Protein AF-A0AAW1C331-F1 (afdb_monomer_lite)

Foldseek 3Di:
DVVVVVVVVVVVVVPDPPKPDDPLLVCLLVVPLVSNLVCLVVVNDQPDAIPVRDTSLNSNVVVVDPSSNVSSVVSVVVVVVVPPPDPPDPVVVVVVVVVVVVVVVVVVVVVVVVVVVVVVVVVVVVVVVVVVVVVVVVVVVVVVVVVVVVVVVVVVVVVVVVVVVVVVVVVVVVVVVVVVVVVVVVVVVVVVVVVVVVVVVVVVVVVVVVVVVVVVVVVVVVVVVVVVVVVVVVVVVVVVVVVVVVVVVVVVVVVVVVVVVVVVVVVVVVVVVVVVVVVVVVVPPPDDDDDDDDDDDDDDDDDDDDDDDDDDDDDDDDPDVVVPPPVVVVVVVVVVVVVPPD

InterPro domains:
  IPR002110 Ankyrin repeat [PF12796] (21-72)
  IPR002110 Ankyrin repeat [PS50088] (19-51)
  IPR036770 Ankyrin repeat-containing domain superfamily [G3DSA:1.25.40.20] (9-88)
  IPR036770 Ankyrin repeat-containing domain superfamily [SSF48403] (17-92)
  IPR042420 Ankycorbin/UACA [PTHR24129] (18-118)

pLDDT: mean 71.33, std 20.55, range [24.48, 97.88]

Organism: Crotalus adamanteus (NCBI:txid8729)

Secondary structure (DSSP, 8-state):
--SHHHHHHHHHHHT-------HHHHHHHTT-HHHHHHHHHTT--TT-B-TTS-BHHHHHHHTT-HHHHHHHHHHHHHHHHSSSSSSSSSHHHHHHHHHHHHHHHHHHHHHHHHHHHHHHHHHHHHHHHHHHHHHHHHHHHHHHHHHHHHHHHHHHHHHHHHHHHHHHHHHHHHHHHHHHHHHHHHHHHHHHHHHHHHHHHHHHHHHHHHHHHHHHHHHHHHHHHHHHHHHHHHHHHHHHHHHHHHHHHHHHHHHHHHHHHHHHHHHHHHHHHHHHHHHHHHHHTTS--------------------------------STTSSSTTHHHHHHHHHTTSS--

Sequence (342 aa):
MMEEEEEEEEGWRRRKKKAVRTALMVACENGSVETVEALIHGGARVGLIDATGRDAAHYGAAMGNALIQHYLQEAAQRHSWASEEESGNLSSQEDRDAHEEIAKLRQERAHFLQKIRGLEQLQDKQKQEERKRKRKKEKKEKERKERKQGGREERRKGRKKKRKEGRKEKGREGRNKREEGRKKRKEEKERKEGRKKEKEKERKERKRKRKERKGGKEERKKKEKGRKEKGKEGIKGRKEGRKERKKKKERKEGRKKEKEKRKEKKRKKEWKERKERKRKERKEGGREERRKGRKKGRKEKEGRKGEKGGRKRKEGRKEERKKERKKERKKERKKERKTQWL

Structure (mmCIF, N/CA/C/O backbone):
data_AF-A0AAW1C331-F1
#
_entry.id   AF-A0AAW1C331-F1
#
loop_
_atom_site.group_PDB
_atom_site.id
_atom_site.type_symbol
_atom_site.label_atom_id
_atom_site.label_alt_id
_atom_site.label_comp_id
_atom_site.label_asym_id
_atom_site.label_entity_id
_atom_site.label_seq_id
_atom_site.pdbx_PDB_ins_code
_atom_site.Cartn_x
_atom_site.Cartn_y
_atom_site.Cartn_z
_atom_site.occupancy
_atom_site.B_iso_or_equiv
_atom_site.auth_seq_id
_atom_site.auth_comp_id
_atom_site.auth_asym_id
_atom_site.auth_atom_id
_atom_site.pdbx_PDB_model_num
ATOM 1 N N . MET A 1 1 ? 8.683 -14.098 -100.853 1.00 54.19 1 MET A N 1
ATOM 2 C CA . MET A 1 1 ? 8.352 -12.857 -100.118 1.00 54.19 1 MET A CA 1
ATOM 3 C C . MET A 1 1 ? 9.235 -12.613 -98.885 1.00 54.19 1 MET A C 1
ATOM 5 O O . MET A 1 1 ? 9.023 -11.615 -98.229 1.00 54.19 1 MET A O 1
ATOM 9 N N . MET A 1 2 ? 10.222 -13.473 -98.572 1.00 48.94 2 MET A N 1
ATOM 10 C CA . MET A 1 2 ? 11.322 -13.151 -97.635 1.00 48.94 2 MET A CA 1
ATOM 11 C C . MET A 1 2 ? 12.691 -13.070 -98.338 1.00 48.94 2 MET A C 1
ATOM 13 O O . MET A 1 2 ? 13.698 -12.874 -97.682 1.00 48.94 2 MET A O 1
ATOM 17 N N . GLU A 1 3 ? 12.731 -13.213 -99.666 1.00 55.62 3 GLU A N 1
ATOM 18 C CA . GLU A 1 3 ? 13.953 -13.027 -100.467 1.00 55.62 3 GLU A CA 1
ATOM 19 C C . GLU A 1 3 ? 13.983 -11.648 -101.151 1.00 55.62 3 GLU A C 1
ATOM 21 O O . GLU A 1 3 ? 15.042 -11.168 -101.522 1.00 55.62 3 GLU A O 1
ATOM 26 N N . GLU A 1 4 ? 12.839 -10.959 -101.255 1.00 56.94 4 GLU A N 1
ATOM 27 C CA . GLU A 1 4 ? 12.761 -9.614 -101.851 1.00 56.94 4 GLU A CA 1
ATOM 28 C C . GLU A 1 4 ? 13.062 -8.494 -100.836 1.00 56.94 4 GLU A C 1
ATOM 30 O O . GLU A 1 4 ? 13.405 -7.388 -101.237 1.00 56.94 4 GLU A O 1
ATOM 35 N N . GLU A 1 5 ? 13.002 -8.770 -99.525 1.00 56.94 5 GLU A N 1
ATOM 36 C CA . GLU A 1 5 ? 13.375 -7.796 -98.482 1.00 56.94 5 GLU A CA 1
ATOM 37 C C . GLU A 1 5 ? 14.887 -7.796 -98.177 1.00 56.94 5 GLU A C 1
ATOM 39 O O . GLU A 1 5 ? 15.406 -6.807 -97.661 1.00 56.94 5 GLU A O 1
ATOM 44 N N . GLU A 1 6 ? 15.629 -8.852 -98.541 1.00 55.53 6 GLU A N 1
ATOM 45 C CA . GLU A 1 6 ? 17.091 -8.887 -98.366 1.00 55.53 6 GLU A CA 1
ATOM 46 C C . GLU A 1 6 ? 17.840 -8.132 -99.483 1.00 55.53 6 GLU A C 1
ATOM 48 O O . GLU A 1 6 ? 18.908 -7.565 -99.235 1.00 55.53 6 GLU A O 1
ATOM 53 N N . GLU A 1 7 ? 17.269 -8.019 -100.689 1.00 56.34 7 GLU A N 1
ATOM 54 C CA . GLU A 1 7 ? 17.916 -7.300 -101.799 1.00 56.34 7 GLU A CA 1
ATOM 55 C C . GLU A 1 7 ? 17.865 -5.762 -101.656 1.00 56.34 7 GLU A C 1
ATOM 57 O O . GLU A 1 7 ? 18.759 -5.063 -102.151 1.00 56.34 7 GLU A O 1
ATOM 62 N N . GLU A 1 8 ? 16.893 -5.205 -100.922 1.00 57.12 8 GLU A N 1
ATOM 63 C CA . GLU A 1 8 ? 16.827 -3.753 -100.680 1.00 57.12 8 GLU A CA 1
ATOM 64 C C . GLU A 1 8 ? 17.848 -3.266 -99.627 1.00 57.12 8 GLU A C 1
ATOM 66 O O . GLU A 1 8 ? 18.371 -2.148 -99.732 1.00 57.12 8 GLU A O 1
ATOM 71 N N . GLU A 1 9 ? 18.236 -4.112 -98.666 1.00 55.34 9 GLU A N 1
ATOM 72 C CA . GLU A 1 9 ? 19.272 -3.795 -97.665 1.00 55.34 9 GLU A CA 1
ATOM 73 C C . GLU A 1 9 ? 20.698 -3.810 -98.256 1.00 55.34 9 GLU A C 1
ATOM 75 O O . GLU A 1 9 ? 21.565 -3.007 -97.872 1.00 55.34 9 GLU A O 1
ATOM 80 N N . GLU A 1 10 ? 20.965 -4.668 -99.244 1.00 55.44 10 GLU A N 1
ATOM 81 C CA . GLU A 1 10 ? 22.272 -4.729 -99.911 1.00 55.44 10 GLU A CA 1
ATOM 82 C C . GLU A 1 10 ? 22.507 -3.562 -100.888 1.00 55.44 10 GLU A C 1
ATOM 84 O O . GLU A 1 10 ? 23.648 -3.104 -101.073 1.00 55.44 10 GLU A O 1
ATOM 89 N N . GLY A 1 11 ? 21.429 -2.993 -101.439 1.00 54.19 11 GLY A N 1
ATOM 90 C CA . GLY A 1 11 ? 21.458 -1.778 -102.257 1.00 54.19 11 GLY A CA 1
ATOM 91 C C . GLY A 1 11 ? 21.938 -0.535 -101.492 1.00 54.19 11 GLY A C 1
ATOM 92 O O . GLY A 1 11 ? 22.659 0.304 -102.048 1.00 54.19 11 GLY A O 1
ATOM 93 N N . TRP A 1 12 ? 21.639 -0.441 -100.191 1.00 48.38 12 TRP A N 1
ATOM 94 C CA . TRP A 1 12 ? 22.115 0.645 -99.323 1.00 48.38 12 TRP A CA 1
ATOM 95 C C . TRP A 1 12 ? 23.605 0.502 -98.963 1.00 48.38 12 TRP A C 1
ATOM 97 O O . TRP A 1 12 ? 24.343 1.495 -98.948 1.00 48.38 12 TRP A O 1
ATOM 107 N N . ARG A 1 13 ? 24.104 -0.731 -98.768 1.00 51.75 13 ARG A N 1
ATOM 108 C CA . ARG A 1 13 ? 25.526 -0.995 -98.451 1.00 51.75 13 ARG A CA 1
ATOM 109 C C . ARG A 1 13 ? 26.486 -0.702 -99.606 1.00 51.75 13 ARG A C 1
ATOM 111 O O . ARG A 1 13 ? 27.622 -0.285 -99.361 1.00 51.75 13 ARG A O 1
ATOM 118 N N . ARG A 1 14 ? 26.059 -0.853 -100.864 1.00 54.03 14 ARG A N 1
ATOM 119 C CA . ARG A 1 14 ? 26.886 -0.514 -102.045 1.00 54.03 14 ARG A CA 1
ATOM 120 C C . ARG A 1 14 ? 26.996 0.989 -102.303 1.00 54.03 14 ARG A C 1
ATOM 122 O O . ARG A 1 14 ? 27.938 1.428 -102.959 1.00 54.03 14 ARG A O 1
ATOM 129 N N . ARG A 1 15 ? 26.082 1.796 -101.756 1.00 52.97 15 ARG A N 1
ATOM 130 C CA . ARG A 1 15 ? 25.939 3.222 -102.081 1.00 52.97 15 ARG A CA 1
ATOM 131 C C . ARG A 1 15 ? 26.482 4.169 -101.009 1.00 52.97 15 ARG A C 1
ATOM 133 O O . AR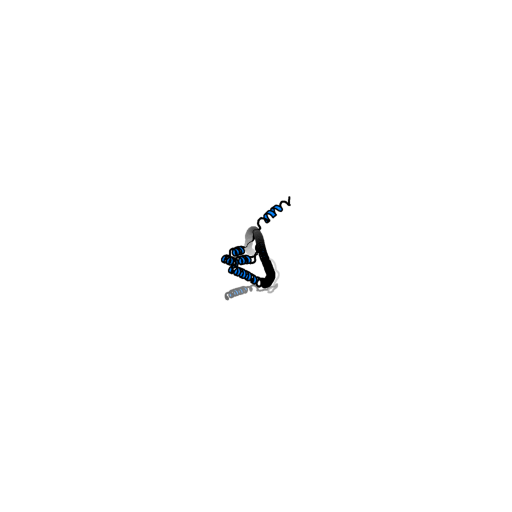G A 1 15 ? 25.971 5.274 -100.889 1.00 52.97 15 ARG A O 1
ATOM 140 N N . LYS A 1 16 ? 27.508 3.787 -100.228 1.00 53.50 16 LYS A N 1
ATOM 141 C CA . LYS A 1 16 ? 28.311 4.737 -99.412 1.00 53.50 16 LYS A CA 1
ATOM 142 C C . LYS A 1 16 ? 29.560 4.126 -98.747 1.00 53.50 16 LYS A C 1
ATOM 144 O O . LYS A 1 16 ? 29.825 4.395 -97.581 1.00 53.50 16 LYS A O 1
ATOM 149 N N . LYS A 1 17 ? 30.429 3.412 -99.475 1.00 56.03 17 LYS A N 1
ATOM 150 C CA . LYS A 1 17 ? 31.846 3.315 -99.047 1.00 56.03 17 LYS A CA 1
ATOM 151 C C . LYS A 1 17 ? 32.555 4.640 -99.356 1.00 56.03 17 LYS A C 1
ATOM 153 O O . LYS A 1 17 ? 33.388 4.728 -100.249 1.00 56.03 17 LYS A O 1
ATOM 158 N N . LYS A 1 18 ? 32.164 5.709 -98.653 1.00 55.97 18 LYS A N 1
ATOM 159 C CA . LYS A 1 18 ? 32.966 6.936 -98.586 1.00 55.97 18 LYS A CA 1
ATOM 160 C C . LYS A 1 18 ? 34.284 6.552 -97.913 1.00 55.97 18 LYS A C 1
ATOM 162 O O . LYS A 1 18 ? 34.251 5.941 -96.849 1.00 55.97 18 LYS A O 1
ATOM 167 N N . ALA A 1 19 ? 35.413 6.847 -98.553 1.00 59.09 19 ALA A N 1
ATOM 168 C CA . ALA A 1 19 ? 36.732 6.546 -98.009 1.00 59.09 19 ALA A CA 1
ATOM 169 C C . ALA A 1 19 ? 36.859 7.127 -96.590 1.00 59.09 19 ALA A C 1
ATOM 171 O O . ALA A 1 19 ? 36.646 8.323 -96.389 1.00 59.09 19 ALA A O 1
ATOM 172 N N . VAL A 1 20 ? 37.167 6.280 -95.604 1.00 73.44 20 VAL A N 1
ATOM 173 C CA . VAL A 1 20 ? 37.396 6.700 -94.214 1.00 73.44 20 VAL A CA 1
ATOM 174 C C . VAL A 1 20 ? 38.800 7.296 -94.139 1.00 73.44 20 VAL A C 1
ATOM 176 O O . VAL A 1 20 ? 39.749 6.625 -93.750 1.00 73.44 20 VAL A O 1
ATOM 179 N N . ARG A 1 21 ? 38.949 8.542 -94.595 1.00 77.88 21 ARG A N 1
ATOM 180 C CA . ARG A 1 21 ? 40.153 9.339 -94.340 1.00 77.88 21 ARG A CA 1
ATOM 181 C C . ARG A 1 21 ? 40.031 9.968 -92.956 1.00 77.88 21 ARG A C 1
ATOM 183 O O . ARG A 1 21 ? 38.997 10.552 -92.630 1.00 77.88 21 ARG A O 1
ATOM 190 N N . THR A 1 22 ? 41.064 9.834 -92.129 1.00 86.50 22 THR A N 1
ATOM 191 C CA . THR A 1 22 ? 41.119 10.501 -90.822 1.00 86.50 22 THR A CA 1
ATOM 192 C C . THR A 1 22 ? 41.410 11.989 -91.005 1.00 86.50 22 THR A C 1
ATOM 194 O O . THR A 1 22 ? 42.004 12.396 -92.004 1.00 86.50 22 THR A O 1
ATOM 197 N N . ALA A 1 23 ? 41.030 12.814 -90.024 1.00 87.75 23 ALA A N 1
ATOM 198 C CA . ALA A 1 23 ? 41.369 14.240 -90.035 1.00 87.75 23 ALA A CA 1
ATOM 199 C C . ALA A 1 23 ? 42.888 14.465 -90.167 1.00 87.75 23 ALA A C 1
ATOM 201 O O . ALA A 1 23 ? 43.316 15.382 -90.861 1.00 87.75 23 ALA A O 1
ATOM 202 N N . LEU A 1 24 ? 43.688 13.570 -89.571 1.00 89.94 24 LEU A N 1
ATOM 203 C CA . LEU A 1 24 ? 45.144 13.588 -89.674 1.00 89.94 24 LEU A CA 1
ATOM 204 C C . LEU A 1 24 ? 45.630 13.313 -91.107 1.00 89.94 24 LEU A C 1
ATOM 206 O O . LEU A 1 24 ? 46.477 14.047 -91.596 1.00 89.94 24 LEU A O 1
ATOM 210 N N . MET A 1 25 ? 45.064 12.327 -91.816 1.00 90.50 25 MET A N 1
ATOM 211 C CA . MET A 1 25 ? 45.431 12.053 -93.218 1.00 90.50 25 MET A CA 1
ATOM 212 C C . MET A 1 25 ? 45.142 13.243 -94.136 1.00 90.50 25 MET A C 1
ATOM 214 O O . MET A 1 25 ? 45.967 13.571 -94.982 1.00 90.50 25 MET A O 1
ATOM 218 N N . VAL A 1 26 ? 43.993 13.905 -93.951 1.00 89.31 26 VAL A N 1
ATOM 219 C CA . VAL A 1 26 ? 43.613 15.086 -94.747 1.00 89.31 26 VAL A CA 1
ATOM 220 C C . VAL A 1 26 ? 44.530 16.275 -94.440 1.00 89.31 26 VAL A C 1
ATOM 222 O O . VAL A 1 26 ? 44.936 16.990 -95.351 1.00 89.31 26 VAL A O 1
ATOM 225 N N . ALA A 1 27 ? 44.911 16.468 -93.175 1.00 91.31 27 ALA A N 1
ATOM 226 C CA . ALA A 1 27 ? 45.880 17.492 -92.784 1.00 91.31 27 ALA A CA 1
ATOM 227 C C . ALA A 1 27 ? 47.262 17.260 -93.427 1.00 91.31 27 ALA A C 1
ATOM 229 O O . ALA A 1 27 ? 47.888 18.207 -93.909 1.00 91.31 27 ALA A O 1
ATOM 230 N N . CYS A 1 28 ? 47.706 15.999 -93.494 1.00 91.31 28 CYS A N 1
ATOM 231 C CA . CYS A 1 28 ? 48.943 15.614 -94.171 1.00 91.31 28 CYS A CA 1
ATOM 232 C C . CYS A 1 28 ? 48.864 15.803 -95.694 1.00 91.31 28 CYS A C 1
ATOM 234 O O . CYS A 1 28 ? 49.821 16.302 -96.277 1.00 91.31 28 CYS A O 1
ATOM 236 N N . GLU A 1 29 ? 47.735 15.462 -96.328 1.00 88.75 29 GLU A N 1
ATOM 237 C CA . GLU A 1 29 ? 47.482 15.679 -97.765 1.00 88.75 29 GLU A CA 1
ATOM 238 C C . GLU A 1 29 ? 47.498 17.174 -98.129 1.00 88.75 29 GLU A C 1
ATOM 240 O O . GLU A 1 29 ? 48.036 17.555 -99.163 1.00 88.75 29 GLU A O 1
ATOM 245 N N . ASN A 1 30 ? 46.992 18.036 -97.243 1.00 88.50 30 ASN A N 1
ATOM 246 C CA . ASN A 1 30 ? 47.031 19.491 -97.419 1.00 88.50 30 ASN A CA 1
ATOM 247 C C . ASN A 1 30 ? 48.392 20.124 -97.066 1.00 88.50 30 ASN A C 1
ATOM 249 O O . ASN A 1 30 ? 48.550 21.336 -97.204 1.00 88.50 30 ASN A O 1
ATOM 253 N N . GLY A 1 31 ? 49.360 19.350 -96.561 1.00 88.19 31 GLY A N 1
ATOM 254 C CA . GLY A 1 31 ? 50.689 19.850 -96.190 1.00 88.19 31 GLY A CA 1
ATOM 255 C C . GLY A 1 31 ? 50.704 20.855 -95.028 1.00 88.19 31 GLY A C 1
ATOM 256 O O . GLY A 1 31 ? 51.672 21.598 -94.884 1.00 88.19 31 GLY A O 1
ATOM 257 N N . SER A 1 32 ? 49.651 20.894 -94.205 1.00 91.25 32 SER A N 1
ATOM 258 C CA . SER A 1 32 ? 49.457 21.901 -93.149 1.00 91.25 32 SER A CA 1
ATOM 259 C C . SER A 1 32 ? 50.085 21.461 -91.818 1.00 91.25 32 SER A C 1
ATOM 261 O O . SER A 1 32 ? 49.450 20.756 -91.027 1.00 91.25 32 SER A O 1
ATOM 263 N N . VAL A 1 33 ? 51.328 21.880 -91.560 1.00 90.19 33 VAL A N 1
ATOM 264 C CA . VAL A 1 33 ? 52.143 21.450 -90.403 1.00 90.19 33 VAL A CA 1
ATOM 265 C C . VAL A 1 33 ? 51.457 21.752 -89.068 1.00 90.19 33 VAL A C 1
ATOM 267 O O . VAL A 1 33 ? 51.363 20.874 -88.214 1.00 90.19 33 VAL A O 1
ATOM 270 N N . GLU A 1 34 ? 50.899 22.950 -88.916 1.00 91.75 34 GLU A N 1
ATOM 271 C CA . GLU A 1 34 ? 50.268 23.422 -87.678 1.00 91.75 34 GLU A CA 1
ATOM 272 C C . GLU A 1 34 ? 49.044 22.572 -87.319 1.00 91.75 34 GLU A C 1
ATOM 274 O O . GLU A 1 34 ? 48.799 22.250 -86.157 1.00 91.75 34 GLU A O 1
ATOM 279 N N . THR A 1 35 ? 48.276 22.159 -88.332 1.00 90.75 35 THR A N 1
ATOM 280 C CA . THR A 1 35 ? 47.109 21.291 -88.123 1.00 90.75 35 THR A CA 1
ATOM 281 C C . THR A 1 35 ? 47.514 19.865 -87.768 1.00 90.75 35 THR A C 1
ATOM 283 O O . THR A 1 35 ? 46.864 19.242 -86.931 1.00 90.75 35 THR A O 1
ATOM 286 N N . VAL A 1 36 ? 48.603 19.357 -88.352 1.00 91.62 36 VAL A N 1
ATOM 287 C CA . VAL A 1 36 ? 49.160 18.041 -88.012 1.00 91.62 36 VAL A CA 1
ATOM 288 C C . VAL A 1 36 ? 49.653 18.039 -86.566 1.00 91.62 36 VAL A C 1
ATOM 290 O O . VAL A 1 36 ? 49.308 17.137 -85.805 1.00 91.62 36 VAL A O 1
ATOM 293 N N . GLU A 1 37 ? 50.390 19.071 -86.162 1.00 91.19 37 GLU A N 1
ATOM 294 C CA . GLU A 1 37 ? 50.900 19.216 -84.801 1.00 91.19 37 GLU A CA 1
ATOM 295 C C . GLU A 1 37 ? 49.763 19.308 -83.775 1.00 91.19 37 GLU A C 1
ATOM 297 O O . GLU A 1 37 ? 49.782 18.583 -82.777 1.00 91.19 37 GLU A O 1
ATOM 302 N N . ALA A 1 38 ? 48.738 20.125 -84.036 1.00 91.50 38 ALA A N 1
ATOM 303 C CA . ALA A 1 38 ? 47.576 20.248 -83.157 1.00 91.50 38 ALA A CA 1
ATOM 304 C C . ALA A 1 38 ? 46.803 18.925 -83.020 1.00 91.50 38 ALA A C 1
ATOM 306 O O . ALA A 1 38 ? 46.379 18.560 -81.921 1.00 91.50 38 ALA A O 1
ATOM 307 N N . LEU A 1 39 ? 46.642 18.178 -84.118 1.00 91.06 39 LEU A N 1
ATOM 308 C CA . LEU A 1 39 ? 45.968 16.879 -84.103 1.00 91.06 39 LEU A CA 1
ATOM 309 C C . LEU A 1 39 ? 46.771 15.828 -83.327 1.00 91.06 39 LEU A C 1
ATOM 311 O O . LEU A 1 39 ? 46.191 15.086 -82.536 1.00 91.06 39 LEU A O 1
ATOM 315 N N . ILE A 1 40 ? 48.092 15.782 -83.506 1.00 90.12 40 ILE A N 1
ATOM 316 C CA . ILE A 1 40 ? 48.979 14.866 -82.773 1.00 90.12 40 ILE A CA 1
ATOM 317 C C . ILE A 1 40 ? 48.966 15.177 -81.274 1.00 90.12 40 ILE A C 1
ATOM 319 O O . ILE A 1 40 ? 48.778 14.267 -80.467 1.00 90.12 40 ILE A O 1
ATOM 323 N N . HIS A 1 41 ? 49.086 16.450 -80.889 1.00 87.12 41 HIS A N 1
ATOM 324 C CA . HIS A 1 41 ? 48.981 16.862 -79.484 1.00 87.12 41 HIS A CA 1
ATOM 325 C C . HIS A 1 41 ? 47.598 16.561 -78.890 1.00 87.12 41 HIS A C 1
ATOM 327 O O . HIS A 1 41 ? 47.490 16.252 -77.706 1.00 87.12 41 HIS A O 1
ATOM 333 N N . GLY A 1 42 ? 46.547 16.586 -79.714 1.00 85.31 42 GLY A N 1
ATOM 334 C CA . GLY A 1 42 ? 45.194 16.170 -79.345 1.00 85.31 42 GLY A CA 1
ATOM 335 C C . GLY A 1 42 ? 44.987 14.653 -79.229 1.00 85.31 42 GLY A C 1
ATOM 336 O O . GLY A 1 42 ? 43.863 14.220 -78.979 1.00 85.31 42 GLY A O 1
ATOM 337 N N . GLY A 1 43 ? 46.028 13.836 -79.419 1.00 85.06 43 GLY A N 1
ATOM 338 C CA . GLY A 1 43 ? 45.947 12.375 -79.331 1.00 85.06 43 GLY A CA 1
ATOM 339 C C . GLY A 1 43 ? 45.394 11.701 -80.590 1.00 85.06 43 GLY A C 1
ATOM 340 O O . GLY A 1 43 ? 44.820 10.610 -80.509 1.00 85.06 43 GLY A O 1
ATOM 341 N N . ALA A 1 44 ? 45.523 12.331 -81.764 1.00 86.19 44 ALA A N 1
ATOM 342 C CA . ALA A 1 44 ? 45.153 11.695 -83.024 1.00 86.19 44 ALA A CA 1
ATOM 343 C C . ALA A 1 44 ? 45.974 10.417 -83.257 1.00 86.19 44 ALA A C 1
ATOM 345 O O . ALA A 1 44 ? 47.198 10.395 -83.141 1.00 86.19 44 ALA A O 1
ATOM 346 N N . ARG A 1 45 ? 45.288 9.336 -83.639 1.00 83.75 45 ARG A N 1
ATOM 347 C CA . ARG A 1 45 ? 45.925 8.043 -83.909 1.00 83.75 45 ARG A CA 1
ATOM 348 C C . ARG A 1 45 ? 46.678 8.085 -85.239 1.00 83.75 45 ARG A C 1
ATOM 350 O O . ARG A 1 45 ? 46.056 8.129 -86.299 1.00 83.75 45 ARG A O 1
ATOM 357 N N . VAL A 1 46 ? 48.005 8.019 -85.166 1.00 84.88 46 VAL A N 1
ATOM 358 C CA . VAL A 1 46 ? 48.907 8.101 -86.328 1.00 84.88 46 VAL A CA 1
ATOM 359 C C . VAL A 1 46 ? 48.903 6.823 -87.177 1.00 84.88 46 VAL A C 1
ATOM 361 O O . VAL A 1 46 ? 48.995 6.903 -88.396 1.00 84.88 46 VAL A O 1
ATOM 364 N N . GLY A 1 47 ? 48.716 5.651 -86.559 1.00 82.81 47 GLY A N 1
ATOM 365 C CA . GLY A 1 47 ? 48.767 4.342 -87.231 1.00 82.81 47 GLY A CA 1
ATOM 366 C C . GLY A 1 47 ? 47.466 3.865 -87.892 1.00 82.81 47 GLY A C 1
ATOM 367 O O . GLY A 1 47 ? 47.310 2.669 -88.125 1.00 82.81 47 GLY A O 1
ATOM 368 N N . LEU A 1 48 ? 46.489 4.746 -88.130 1.00 85.00 48 LEU A N 1
ATOM 369 C CA . LEU A 1 48 ? 45.259 4.367 -88.838 1.00 85.00 48 LEU A CA 1
ATOM 370 C C . LEU A 1 48 ? 45.505 4.340 -90.349 1.00 85.00 48 LEU A C 1
ATOM 372 O O . LEU A 1 48 ? 46.170 5.231 -90.867 1.00 85.00 48 LEU A O 1
ATOM 376 N N . ILE A 1 49 ? 44.914 3.368 -91.046 1.00 86.31 49 ILE A N 1
ATOM 377 C CA . ILE A 1 49 ? 44.937 3.248 -92.512 1.00 86.31 49 ILE A CA 1
ATOM 378 C C . ILE A 1 49 ? 43.562 3.567 -93.103 1.00 86.31 49 ILE A C 1
ATOM 380 O O . ILE A 1 49 ? 42.530 3.260 -92.501 1.00 86.31 49 ILE A O 1
ATOM 384 N N . ASP A 1 50 ? 43.541 4.202 -94.272 1.00 85.25 50 ASP A N 1
ATOM 385 C CA . ASP A 1 50 ? 42.310 4.483 -95.006 1.00 85.25 50 ASP A CA 1
ATOM 386 C C . ASP A 1 50 ? 41.841 3.283 -95.850 1.00 85.25 50 ASP A C 1
ATOM 388 O O . ASP A 1 50 ? 42.443 2.208 -95.869 1.00 85.25 50 ASP A O 1
ATOM 392 N N . ALA A 1 51 ? 40.755 3.472 -96.604 1.00 82.31 51 ALA A N 1
ATOM 393 C CA . ALA A 1 51 ? 40.222 2.451 -97.509 1.00 82.31 51 ALA A CA 1
ATOM 394 C C . ALA A 1 51 ? 41.175 2.069 -98.665 1.00 82.31 51 ALA A C 1
ATOM 396 O O . ALA A 1 51 ? 40.934 1.067 -99.335 1.00 82.31 51 ALA A O 1
ATOM 397 N N . THR A 1 52 ? 42.231 2.853 -98.911 1.00 81.56 52 THR A N 1
ATOM 398 C CA . THR A 1 52 ? 43.287 2.573 -99.899 1.00 81.56 52 THR A CA 1
ATOM 399 C C . THR A 1 52 ? 44.517 1.903 -99.279 1.00 81.56 52 THR A C 1
ATOM 401 O O . THR A 1 52 ? 45.482 1.634 -99.991 1.00 81.56 52 THR A O 1
ATOM 404 N N . GLY A 1 53 ? 44.485 1.619 -97.970 1.00 84.38 53 GLY A N 1
ATOM 405 C CA . GLY A 1 53 ? 45.602 1.042 -97.224 1.00 84.38 53 GLY A CA 1
ATOM 406 C C . GLY A 1 53 ? 46.707 2.045 -96.891 1.00 84.38 53 GLY A C 1
ATOM 407 O O . GLY A 1 53 ? 47.808 1.625 -96.551 1.00 84.38 53 GLY A O 1
ATOM 408 N N . ARG A 1 54 ? 46.444 3.354 -97.000 1.00 86.69 54 ARG A N 1
ATOM 409 C CA . ARG A 1 54 ? 47.427 4.417 -96.739 1.00 86.69 54 ARG A CA 1
ATOM 410 C C . ARG A 1 54 ? 47.199 5.023 -95.363 1.00 86.69 54 ARG A C 1
ATOM 412 O O . ARG A 1 54 ? 46.065 5.351 -95.015 1.00 86.69 54 ARG A O 1
ATOM 419 N N . ASP A 1 55 ? 48.269 5.188 -94.597 1.00 88.62 55 ASP A N 1
ATOM 420 C CA . ASP A 1 55 ? 48.254 5.902 -93.317 1.00 88.62 55 ASP A CA 1
ATOM 421 C C . ASP A 1 55 ? 48.597 7.395 -93.485 1.00 88.62 55 ASP A C 1
ATOM 423 O O . ASP A 1 55 ? 48.874 7.877 -94.586 1.00 88.62 55 ASP A O 1
ATOM 427 N N . ALA A 1 56 ? 48.588 8.149 -92.382 1.00 88.56 56 ALA A N 1
ATOM 428 C CA . ALA A 1 56 ? 48.980 9.559 -92.389 1.00 88.56 56 ALA A CA 1
ATOM 429 C C . ALA A 1 56 ? 50.441 9.778 -92.844 1.00 88.56 56 ALA A C 1
ATOM 431 O O . ALA A 1 56 ? 50.733 10.790 -93.485 1.00 88.56 56 ALA A O 1
ATOM 432 N N . ALA A 1 57 ? 51.342 8.824 -92.578 1.00 88.50 57 ALA A N 1
ATOM 433 C CA . ALA A 1 57 ? 52.741 8.898 -92.994 1.00 88.50 57 ALA A CA 1
ATOM 434 C C . ALA A 1 57 ? 52.891 8.801 -94.519 1.00 88.50 57 ALA A C 1
ATOM 436 O O . ALA A 1 57 ? 53.678 9.552 -95.093 1.00 88.50 57 ALA A O 1
ATOM 437 N N . HIS A 1 58 ? 52.081 7.982 -95.197 1.00 88.69 58 HIS A N 1
ATOM 438 C CA . HIS A 1 58 ? 52.055 7.905 -96.662 1.00 88.69 58 HIS A CA 1
ATOM 439 C C . HIS A 1 58 ? 51.663 9.244 -97.301 1.00 88.69 58 HIS A C 1
ATOM 441 O O . HIS A 1 58 ? 52.284 9.668 -98.276 1.00 88.69 58 HIS A O 1
ATOM 447 N N . TYR A 1 59 ? 50.658 9.933 -96.752 1.00 87.56 59 TYR A N 1
ATOM 448 C CA . TYR A 1 59 ? 50.244 11.253 -97.244 1.00 87.56 59 TYR A CA 1
ATOM 449 C C . TYR A 1 59 ? 51.291 12.336 -96.938 1.00 87.56 59 TYR A C 1
ATOM 451 O O . TYR A 1 59 ? 51.600 13.152 -97.806 1.00 87.56 59 TYR A O 1
ATOM 459 N N . GLY A 1 60 ? 51.908 12.307 -95.750 1.00 87.31 60 GLY A N 1
ATOM 460 C CA . GLY A 1 60 ? 53.009 13.213 -95.399 1.00 87.31 60 GLY A CA 1
ATOM 461 C C . GLY A 1 60 ? 54.263 13.010 -96.261 1.00 87.31 60 GLY A C 1
ATOM 462 O O . GLY A 1 60 ? 54.936 13.979 -96.622 1.00 87.31 60 GLY A O 1
ATOM 463 N N . ALA A 1 61 ? 54.552 11.763 -96.646 1.00 86.56 61 ALA A N 1
ATOM 464 C CA . ALA A 1 61 ? 55.627 11.422 -97.573 1.00 86.56 61 ALA A CA 1
ATOM 465 C C . ALA A 1 61 ? 55.337 11.911 -98.998 1.00 86.56 61 ALA A C 1
ATOM 467 O O . ALA A 1 61 ? 56.212 12.506 -99.625 1.00 86.56 61 ALA A O 1
ATOM 468 N N . ALA A 1 62 ? 54.103 11.731 -99.484 1.00 86.25 62 ALA A N 1
ATOM 469 C CA . ALA A 1 62 ? 53.688 12.168 -100.819 1.00 86.25 62 ALA A CA 1
ATOM 470 C C . ALA A 1 62 ? 53.810 13.688 -101.022 1.00 86.25 62 ALA A C 1
ATOM 472 O O . ALA A 1 62 ? 54.137 14.133 -102.119 1.00 86.25 62 ALA A O 1
ATOM 473 N N . MET A 1 63 ? 53.595 14.477 -99.964 1.00 85.12 63 MET A N 1
ATOM 474 C CA . MET A 1 63 ? 53.755 15.934 -100.005 1.00 85.12 63 MET A CA 1
ATOM 475 C C . MET A 1 63 ? 55.211 16.405 -99.887 1.00 85.12 63 MET A C 1
ATOM 477 O O . MET A 1 63 ? 55.490 17.577 -100.128 1.00 85.12 63 MET A O 1
ATOM 481 N N . GLY A 1 64 ? 56.145 15.527 -99.502 1.00 81.50 64 GLY A N 1
ATOM 482 C CA . GLY A 1 64 ? 57.569 15.860 -99.381 1.00 81.50 64 GLY A CA 1
ATOM 483 C C . GLY A 1 64 ? 57.918 16.813 -98.230 1.00 81.50 64 GLY A C 1
ATOM 484 O O . GLY A 1 64 ? 59.018 17.360 -98.205 1.00 81.50 64 GLY A O 1
ATOM 485 N N . ASN A 1 65 ? 57.011 17.026 -97.270 1.00 85.69 65 ASN A N 1
ATOM 486 C CA . ASN A 1 65 ? 57.251 17.922 -96.138 1.00 85.69 65 ASN A CA 1
ATOM 487 C C . ASN A 1 65 ? 57.935 17.174 -94.978 1.00 85.69 65 ASN A C 1
ATOM 489 O O . ASN A 1 65 ? 57.296 16.409 -94.251 1.00 85.69 65 ASN A O 1
ATOM 493 N N . ALA A 1 66 ? 59.235 17.419 -94.791 1.00 87.38 66 ALA A N 1
ATOM 494 C CA . ALA A 1 66 ? 60.054 16.761 -93.769 1.00 87.38 66 ALA A CA 1
ATOM 495 C C . ALA A 1 66 ? 59.566 17.016 -92.329 1.00 87.38 66 ALA A C 1
ATOM 497 O O . ALA A 1 66 ? 59.698 16.136 -91.480 1.00 87.38 66 ALA A O 1
ATOM 498 N N . LEU A 1 67 ? 58.958 18.178 -92.054 1.00 88.00 67 LEU A N 1
ATOM 499 C CA . LEU A 1 67 ? 58.436 18.500 -90.720 1.00 88.00 67 LEU A CA 1
ATOM 500 C C . LEU A 1 67 ? 57.241 17.612 -90.363 1.00 88.00 67 LEU A C 1
ATOM 502 O O . LEU A 1 67 ? 57.192 17.052 -89.273 1.00 88.00 67 LEU A O 1
ATOM 506 N N . ILE A 1 68 ? 56.310 17.417 -91.302 1.00 89.56 68 ILE A N 1
ATOM 507 C CA . ILE A 1 68 ? 55.147 16.536 -91.105 1.00 89.56 68 ILE A CA 1
ATOM 508 C C . ILE A 1 68 ? 55.605 15.099 -90.855 1.00 89.56 68 ILE A C 1
ATOM 510 O O . ILE A 1 68 ? 55.093 14.438 -89.955 1.00 89.56 68 ILE A O 1
ATOM 514 N N . GLN A 1 69 ? 56.593 14.624 -91.615 1.00 89.12 69 GLN A N 1
ATOM 515 C CA . GLN A 1 69 ? 57.155 13.285 -91.428 1.00 89.12 69 GLN A CA 1
ATOM 516 C C . GLN A 1 69 ? 57.803 13.128 -90.046 1.00 89.12 69 GLN A C 1
ATOM 518 O O . GLN A 1 69 ? 57.549 12.130 -89.372 1.00 89.12 69 GLN A O 1
ATOM 523 N N . HIS A 1 70 ? 58.565 14.131 -89.596 1.00 90.00 70 HIS A N 1
ATOM 524 C CA . HIS A 1 70 ? 59.175 14.139 -88.266 1.00 90.00 70 HIS A CA 1
ATOM 525 C C . HIS A 1 70 ? 58.120 14.061 -87.154 1.00 90.00 70 HIS A C 1
ATOM 527 O O . HIS A 1 70 ? 58.206 13.192 -86.289 1.00 90.00 70 HIS A O 1
ATOM 533 N N . TYR A 1 71 ? 57.084 14.907 -87.209 1.00 90.00 71 TYR A N 1
ATOM 534 C CA . TYR A 1 71 ? 56.009 14.900 -86.212 1.00 90.00 71 TYR A CA 1
ATOM 535 C C . TYR A 1 71 ? 55.272 13.555 -86.148 1.00 90.00 71 TYR A C 1
ATOM 537 O O . TYR A 1 71 ? 54.996 13.055 -85.057 1.00 90.00 71 TYR A O 1
ATOM 545 N N . LEU A 1 72 ? 54.974 12.940 -87.297 1.00 89.19 72 LEU A N 1
ATOM 546 C CA . LEU A 1 72 ? 54.308 11.633 -87.344 1.00 89.19 72 LEU A CA 1
ATOM 547 C C . LEU A 1 72 ? 55.196 10.515 -86.775 1.00 89.19 72 LEU A C 1
ATOM 549 O O . LEU A 1 72 ? 54.701 9.655 -86.046 1.00 89.19 72 LEU A O 1
ATOM 553 N N . GLN A 1 73 ? 56.500 10.536 -87.064 1.00 87.94 73 GLN A N 1
ATOM 554 C CA . GLN A 1 73 ? 57.453 9.554 -86.544 1.00 87.94 73 GLN A CA 1
ATOM 555 C C . GLN A 1 73 ? 57.642 9.682 -85.028 1.00 87.94 73 GLN A C 1
ATOM 557 O O . GLN A 1 73 ? 57.613 8.678 -84.315 1.00 87.94 73 GLN A O 1
ATOM 562 N N . GLU A 1 74 ? 57.779 10.908 -84.525 1.00 86.50 74 GLU A N 1
ATOM 563 C CA . GLU A 1 74 ? 57.896 11.180 -83.091 1.00 86.50 74 GLU A CA 1
ATOM 564 C C . GLU A 1 74 ? 56.636 10.735 -82.333 1.00 86.50 74 GLU A C 1
ATOM 566 O O . GLU A 1 74 ? 56.713 10.071 -81.296 1.00 86.50 74 GLU A O 1
ATOM 571 N N . ALA A 1 75 ? 55.457 11.027 -82.882 1.00 85.56 75 ALA A N 1
ATOM 572 C CA . ALA A 1 75 ? 54.184 10.604 -82.312 1.00 85.56 75 ALA A CA 1
ATOM 573 C C . ALA A 1 75 ? 54.013 9.074 -82.291 1.00 85.56 75 ALA A C 1
ATOM 575 O O . ALA A 1 75 ? 53.490 8.525 -81.319 1.00 85.56 75 ALA A O 1
ATOM 576 N N . ALA A 1 76 ? 54.486 8.373 -83.325 1.00 82.94 76 ALA A N 1
ATOM 577 C CA . ALA A 1 76 ? 54.476 6.912 -83.361 1.00 82.94 76 ALA A CA 1
ATOM 578 C C . ALA A 1 76 ? 55.383 6.298 -82.274 1.00 82.94 76 ALA A C 1
ATOM 580 O O . ALA A 1 76 ? 54.985 5.340 -81.611 1.00 82.94 76 ALA A O 1
ATOM 581 N N . GLN A 1 77 ? 56.564 6.878 -82.033 1.00 79.88 77 GLN A N 1
ATOM 582 C CA . GLN A 1 77 ? 57.497 6.408 -80.998 1.00 79.88 77 GLN A CA 1
ATOM 583 C C . GLN A 1 77 ? 56.976 6.649 -79.575 1.00 79.88 77 GLN A C 1
ATOM 585 O O . GLN A 1 77 ? 57.075 5.763 -78.726 1.00 79.88 77 GLN A O 1
ATOM 590 N N . ARG A 1 78 ? 56.349 7.804 -79.313 1.00 74.81 78 ARG A N 1
ATOM 591 C CA . ARG A 1 78 ? 55.752 8.122 -78.000 1.00 74.81 78 ARG A CA 1
ATOM 592 C C . ARG A 1 78 ? 54.682 7.110 -77.576 1.00 74.81 78 ARG A C 1
ATOM 594 O O . ARG A 1 78 ? 54.584 6.781 -76.398 1.00 74.81 78 ARG A O 1
ATOM 601 N N . HIS A 1 79 ? 53.915 6.577 -78.525 1.00 63.34 79 HIS A N 1
ATOM 602 C CA . HIS A 1 79 ? 52.923 5.537 -78.243 1.00 63.34 79 HIS A CA 1
ATOM 603 C C . HIS A 1 79 ? 53.515 4.129 -78.089 1.00 63.34 79 HIS A C 1
ATOM 605 O O . HIS A 1 79 ? 52.867 3.280 -77.481 1.00 63.34 79 HIS A O 1
ATOM 611 N N . SER A 1 80 ? 54.733 3.885 -78.580 1.00 59.53 80 SER A N 1
ATOM 612 C CA . SER A 1 80 ? 55.430 2.604 -78.413 1.00 59.53 80 SER A CA 1
ATOM 613 C C . SER A 1 80 ? 55.957 2.405 -76.988 1.00 59.53 80 SER A C 1
ATOM 615 O O . SER A 1 80 ? 55.923 1.287 -76.492 1.00 59.53 80 SER A O 1
ATOM 617 N N . TRP A 1 81 ? 56.416 3.465 -76.309 1.00 45.31 81 TRP A N 1
ATOM 618 C CA . TRP A 1 81 ? 56.995 3.355 -74.958 1.00 45.31 81 TRP A CA 1
ATOM 619 C C . TRP A 1 81 ? 55.973 3.391 -73.813 1.00 45.31 81 TRP A C 1
ATOM 621 O O . TRP A 1 81 ? 56.274 2.936 -72.716 1.00 45.31 81 TRP A O 1
ATOM 631 N N . ALA A 1 82 ? 54.753 3.879 -74.051 1.00 53.12 82 ALA A N 1
ATOM 632 C CA . ALA A 1 82 ? 53.723 3.999 -73.013 1.00 53.12 82 ALA A CA 1
ATOM 633 C C . ALA A 1 82 ? 52.909 2.710 -72.764 1.00 53.12 82 ALA A C 1
ATOM 635 O O . ALA A 1 82 ? 52.068 2.685 -71.869 1.00 53.12 82 ALA A O 1
ATOM 636 N N . SER A 1 83 ? 53.108 1.649 -73.555 1.00 54.94 83 SER A N 1
ATOM 637 C CA . SER A 1 83 ? 52.262 0.447 -73.492 1.00 54.94 83 SER A CA 1
ATOM 638 C C . SER A 1 83 ? 52.858 -0.724 -72.705 1.00 54.94 83 SER A C 1
ATOM 640 O O . SER A 1 83 ? 52.108 -1.652 -72.405 1.00 54.94 83 SER A O 1
ATOM 642 N N . GLU A 1 84 ? 54.158 -0.734 -72.388 1.00 56.84 84 GLU A N 1
ATOM 643 C CA . GLU A 1 84 ? 54.812 -1.977 -71.941 1.00 56.84 84 GLU A CA 1
ATOM 644 C C . GLU A 1 84 ? 55.196 -2.046 -70.453 1.00 56.84 84 GLU A C 1
ATOM 646 O O . GLU A 1 84 ? 55.278 -3.160 -69.945 1.00 56.84 84 GLU A O 1
ATOM 651 N N . GLU A 1 85 ? 55.324 -0.942 -69.702 1.00 55.00 85 GLU A N 1
ATOM 652 C CA . GLU A 1 85 ? 55.841 -1.042 -68.314 1.00 55.00 85 GLU A CA 1
ATOM 653 C C . GLU A 1 85 ? 54.908 -0.583 -67.175 1.00 55.00 85 GLU A C 1
ATOM 655 O O . GLU A 1 85 ? 55.124 -0.986 -66.035 1.00 55.00 85 GLU A O 1
ATOM 660 N N . GLU A 1 86 ? 53.819 0.157 -67.423 1.00 54.28 86 GLU A N 1
ATOM 661 C CA . GLU A 1 86 ? 53.040 0.765 -66.318 1.00 54.28 86 GLU A CA 1
ATOM 662 C C . GLU A 1 86 ? 51.693 0.080 -65.986 1.00 54.28 86 GLU A C 1
ATOM 664 O O . GLU A 1 86 ? 51.141 0.301 -64.913 1.00 54.28 86 GLU A O 1
ATOM 669 N N . SER A 1 87 ? 51.142 -0.799 -66.835 1.00 55.44 87 SER A N 1
ATOM 670 C CA . SER A 1 87 ? 49.717 -1.191 -66.704 1.00 55.44 87 SER A CA 1
ATOM 671 C C . SER A 1 87 ? 49.422 -2.640 -66.271 1.00 55.44 87 SER A C 1
ATOM 673 O O . SER A 1 87 ? 48.283 -2.960 -65.945 1.00 55.44 87 SER A O 1
ATOM 675 N N . GLY A 1 88 ? 50.405 -3.547 -66.242 1.00 55.38 88 GLY A N 1
ATOM 676 C CA . GLY A 1 88 ? 50.105 -4.987 -66.146 1.00 55.38 88 GLY A CA 1
ATOM 677 C C . GLY A 1 88 ? 50.142 -5.624 -64.752 1.00 55.38 88 GLY A C 1
ATOM 678 O O . GLY A 1 88 ? 49.263 -6.416 -64.420 1.00 55.38 88 GLY A O 1
ATOM 679 N N . ASN A 1 89 ? 51.178 -5.348 -63.950 1.00 52.72 89 ASN A N 1
ATOM 680 C CA . ASN A 1 89 ? 51.594 -6.323 -62.926 1.00 52.72 89 ASN A CA 1
ATOM 681 C C . ASN A 1 89 ? 51.685 -5.792 -61.482 1.00 52.72 89 ASN A C 1
ATOM 683 O O . ASN A 1 89 ? 51.531 -6.578 -60.554 1.00 52.72 89 ASN A O 1
ATOM 687 N N . LEU A 1 90 ? 51.880 -4.484 -61.265 1.00 51.16 90 LEU A N 1
ATOM 688 C CA . LEU A 1 90 ? 51.944 -3.901 -59.910 1.00 51.16 90 LEU A CA 1
ATOM 689 C C . LEU A 1 90 ? 50.546 -3.643 -59.311 1.00 51.16 90 LEU A C 1
ATOM 691 O O . LEU A 1 90 ? 50.297 -4.038 -58.176 1.00 51.16 90 LEU A O 1
ATOM 695 N N . SER A 1 91 ? 49.595 -3.121 -60.100 1.00 58.66 91 SER A N 1
ATOM 696 C CA . SER A 1 91 ? 48.211 -2.872 -59.640 1.00 58.66 91 SER A CA 1
ATOM 697 C C . SER A 1 91 ? 47.500 -4.157 -59.202 1.00 58.66 91 SER A C 1
ATOM 699 O O . SER A 1 91 ? 46.875 -4.198 -58.151 1.00 58.66 91 SER A O 1
ATOM 701 N N . SER A 1 92 ? 47.645 -5.257 -59.951 1.00 67.38 92 SER A N 1
ATOM 702 C CA . SER A 1 92 ? 46.890 -6.491 -59.670 1.00 67.38 92 SER A CA 1
ATOM 703 C C . SER A 1 92 ? 47.266 -7.185 -58.355 1.00 67.38 92 SER A C 1
ATOM 705 O O . SER A 1 92 ? 46.441 -7.925 -57.818 1.00 67.38 92 SER A O 1
ATOM 707 N N . GLN A 1 93 ? 48.488 -7.002 -57.843 1.00 70.75 93 GLN A N 1
ATOM 708 C CA . GLN A 1 93 ? 48.908 -7.619 -56.581 1.00 70.75 93 GLN A CA 1
ATOM 709 C C . GLN A 1 93 ? 48.508 -6.756 -55.378 1.00 70.75 93 GLN A C 1
ATOM 711 O O . GLN A 1 93 ? 47.925 -7.281 -54.433 1.00 70.75 93 GLN A O 1
ATOM 716 N N . GLU A 1 94 ? 48.721 -5.439 -55.446 1.00 74.06 94 GLU A N 1
ATOM 717 C CA . GLU A 1 94 ? 48.287 -4.504 -54.398 1.00 74.06 94 GLU A CA 1
ATOM 718 C C . GLU A 1 94 ? 46.755 -4.496 -54.243 1.00 74.06 94 GLU A C 1
ATOM 720 O O . GLU A 1 94 ? 46.241 -4.499 -53.122 1.00 74.06 94 GLU A O 1
ATOM 725 N N . ASP A 1 95 ? 46.013 -4.598 -55.352 1.00 81.38 95 ASP A N 1
ATOM 726 C CA . ASP A 1 95 ? 44.553 -4.721 -55.335 1.00 81.38 95 ASP A CA 1
ATOM 727 C C . ASP A 1 95 ? 44.095 -6.032 -54.669 1.00 81.38 95 ASP A C 1
ATOM 729 O O . ASP A 1 95 ? 43.123 -6.043 -53.908 1.00 81.38 95 ASP A O 1
ATOM 733 N N . ARG A 1 96 ? 44.799 -7.151 -54.906 1.00 81.81 96 ARG A N 1
ATOM 734 C CA . ARG A 1 96 ? 44.504 -8.441 -54.250 1.00 81.81 96 ARG A CA 1
ATOM 735 C C . ARG A 1 96 ? 44.729 -8.374 -52.745 1.00 81.81 96 ARG A C 1
ATOM 737 O O . ARG A 1 96 ? 43.840 -8.789 -51.999 1.00 81.81 96 ARG A O 1
ATOM 744 N N . ASP A 1 97 ? 45.857 -7.821 -52.315 1.00 86.62 97 ASP A N 1
ATOM 745 C CA . ASP A 1 97 ? 46.204 -7.704 -50.897 1.00 86.62 97 ASP A CA 1
ATOM 746 C C . ASP A 1 97 ? 45.217 -6.764 -50.175 1.00 86.62 97 ASP A C 1
ATOM 748 O O . ASP A 1 97 ? 44.699 -7.093 -49.104 1.00 86.62 97 ASP A O 1
ATOM 752 N N . ALA A 1 98 ? 44.833 -5.647 -50.807 1.00 87.50 98 ALA A N 1
ATOM 753 C CA . ALA A 1 98 ? 43.801 -4.748 -50.289 1.00 87.50 98 ALA A CA 1
ATOM 754 C C . ALA A 1 98 ? 42.427 -5.434 -50.177 1.00 87.50 98 ALA A C 1
ATOM 756 O O . ALA A 1 98 ? 41.708 -5.252 -49.187 1.00 87.50 98 ALA A O 1
ATOM 757 N N . HIS A 1 99 ? 42.042 -6.247 -51.164 1.00 88.81 99 HIS A N 1
ATOM 758 C CA . HIS A 1 99 ? 40.799 -7.016 -51.112 1.00 88.81 99 HIS A CA 1
ATOM 759 C C . HIS A 1 99 ? 40.806 -8.076 -50.001 1.00 88.81 99 HIS A C 1
ATOM 761 O O . HIS A 1 99 ? 39.778 -8.251 -49.334 1.00 88.81 99 HIS A O 1
ATOM 767 N N . GLU A 1 100 ? 41.935 -8.746 -49.767 1.00 92.12 100 GLU A N 1
ATOM 768 C CA . GLU A 1 100 ? 42.101 -9.714 -48.679 1.00 92.12 100 GLU A CA 1
ATOM 769 C C . GLU A 1 100 ? 42.034 -9.034 -47.299 1.00 92.12 100 GLU A C 1
ATOM 771 O O . GLU A 1 100 ? 41.282 -9.480 -46.425 1.00 92.12 100 GLU A O 1
ATOM 776 N N . GLU A 1 101 ? 42.709 -7.893 -47.128 1.00 94.38 101 GLU A N 1
ATOM 777 C CA . GLU A 1 101 ? 42.661 -7.068 -45.912 1.00 94.38 101 GLU A CA 1
ATOM 778 C C . GLU A 1 101 ? 41.218 -6.614 -45.610 1.00 94.38 101 GLU A C 1
ATOM 780 O O . GLU A 1 101 ? 40.708 -6.769 -44.493 1.00 94.38 101 GLU A O 1
ATOM 785 N N . ILE A 1 102 ? 40.495 -6.130 -46.629 1.00 94.31 102 ILE A N 1
ATOM 786 C CA . ILE A 1 102 ? 39.083 -5.731 -46.510 1.00 94.31 102 ILE A CA 1
ATOM 787 C C . ILE A 1 102 ? 38.202 -6.928 -46.129 1.00 94.31 102 ILE A C 1
ATOM 789 O O . ILE A 1 102 ? 37.289 -6.785 -45.303 1.00 94.31 102 ILE A O 1
ATOM 793 N N . ALA A 1 103 ? 38.432 -8.105 -46.715 1.00 94.88 103 ALA A N 1
ATOM 794 C CA . ALA A 1 103 ? 37.673 -9.313 -46.400 1.00 94.88 103 ALA A CA 1
ATOM 795 C C . ALA A 1 103 ? 37.892 -9.748 -44.942 1.00 94.88 103 ALA A C 1
ATOM 797 O O . ALA A 1 103 ? 36.919 -10.017 -44.226 1.00 94.88 103 ALA A O 1
ATOM 798 N N . LYS A 1 104 ? 39.143 -9.721 -44.472 1.00 96.81 104 LYS A N 1
ATOM 799 C CA . LYS A 1 104 ? 39.509 -10.032 -43.087 1.00 96.81 104 LYS A CA 1
ATOM 800 C C . LYS A 1 104 ? 38.861 -9.065 -42.097 1.00 96.81 104 LYS A C 1
ATOM 802 O O . LYS A 1 104 ? 38.174 -9.506 -41.173 1.00 96.81 104 LYS A O 1
ATOM 807 N N . LEU A 1 105 ? 38.955 -7.755 -42.337 1.00 97.25 105 LEU A N 1
ATOM 808 C CA . LEU A 1 105 ? 38.318 -6.736 -41.492 1.00 97.25 105 LEU A CA 1
ATOM 809 C C . LEU A 1 105 ? 36.789 -6.887 -41.446 1.00 97.25 105 LEU A C 1
ATO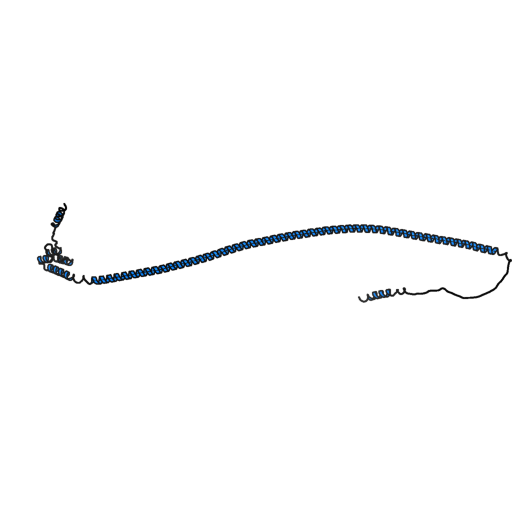M 811 O O . LEU A 1 105 ? 36.166 -6.679 -40.400 1.00 97.25 105 LEU A O 1
ATOM 815 N N . ARG A 1 106 ? 36.152 -7.286 -42.556 1.00 95.94 106 ARG A N 1
ATOM 816 C CA . ARG A 1 106 ? 34.708 -7.583 -42.584 1.00 95.94 106 ARG A CA 1
ATOM 817 C C . ARG A 1 106 ? 34.359 -8.796 -41.724 1.00 95.94 106 ARG A C 1
ATOM 819 O O . ARG A 1 106 ? 33.364 -8.739 -40.996 1.00 95.94 106 ARG A O 1
ATOM 826 N N . GLN A 1 107 ? 35.161 -9.858 -41.772 1.00 96.50 107 GLN A N 1
ATOM 827 C CA . GLN A 1 107 ? 34.964 -11.045 -40.938 1.00 96.50 107 GLN A CA 1
ATOM 828 C C . GLN A 1 107 ? 35.162 -10.727 -39.450 1.00 96.50 107 GLN A C 1
ATOM 830 O O . GLN A 1 107 ? 34.322 -11.092 -38.623 1.00 96.50 107 GLN A O 1
ATOM 835 N N . GLU A 1 108 ? 36.216 -9.985 -39.106 1.00 97.12 108 GLU A N 1
ATOM 836 C CA . GLU A 1 108 ? 36.474 -9.533 -37.737 1.00 97.12 108 GLU A CA 1
ATOM 837 C C . GLU A 1 108 ? 35.330 -8.658 -37.217 1.00 97.12 108 GLU A C 1
ATOM 839 O O . GLU A 1 108 ? 34.794 -8.904 -36.133 1.00 97.12 108 GLU A O 1
ATOM 844 N N . ARG A 1 109 ? 34.865 -7.693 -38.021 1.00 97.50 109 ARG A N 1
ATOM 845 C CA . ARG A 1 109 ? 33.699 -6.863 -37.692 1.00 97.50 109 ARG A CA 1
ATOM 846 C C . ARG A 1 109 ? 32.446 -7.708 -37.463 1.00 97.50 109 ARG A C 1
ATOM 848 O O . ARG A 1 109 ? 31.721 -7.453 -36.501 1.00 97.50 109 ARG A O 1
ATOM 855 N N . ALA A 1 110 ? 32.185 -8.708 -38.305 1.00 95.75 110 ALA A N 1
ATOM 856 C CA . ALA A 1 110 ? 31.039 -9.602 -38.138 1.00 95.75 110 ALA A CA 1
ATOM 857 C C . ALA A 1 110 ? 31.119 -10.381 -36.813 1.00 95.75 110 ALA A C 1
ATOM 859 O O . ALA A 1 110 ? 30.139 -10.430 -36.062 1.00 95.75 110 ALA A O 1
ATOM 860 N N . HIS A 1 111 ? 32.299 -10.905 -36.478 1.00 97.31 111 HIS A N 1
ATOM 861 C CA . HIS A 1 111 ? 32.542 -11.576 -35.204 1.00 97.31 111 HIS A CA 1
ATOM 862 C C . HIS A 1 111 ? 32.342 -10.630 -34.003 1.00 97.31 111 HIS A C 1
ATOM 864 O O . HIS A 1 111 ? 31.664 -10.987 -33.033 1.00 97.31 111 HIS A O 1
ATOM 870 N N . PHE A 1 112 ? 32.845 -9.391 -34.070 1.00 97.88 112 PHE A N 1
ATOM 871 C CA . PHE A 1 112 ? 32.629 -8.395 -33.016 1.00 97.88 112 PHE A CA 1
ATOM 872 C C . PHE A 1 112 ? 31.153 -8.045 -32.832 1.00 97.88 112 PHE A C 1
ATOM 874 O O . PHE A 1 112 ? 30.676 -8.009 -31.697 1.00 97.88 112 PHE A O 1
ATOM 881 N N . LEU A 1 113 ? 30.403 -7.852 -33.919 1.00 96.62 113 LEU A N 1
ATOM 882 C CA . LEU A 1 113 ? 28.965 -7.582 -33.852 1.00 96.62 113 LEU A CA 1
ATOM 883 C C . LEU A 1 113 ? 28.194 -8.747 -33.218 1.00 96.62 113 LEU A C 1
ATOM 885 O O . LEU A 1 113 ? 27.296 -8.522 -32.404 1.00 96.62 113 LEU A O 1
ATOM 889 N N . GLN A 1 114 ? 28.573 -9.992 -33.515 1.00 96.44 114 GLN A N 1
ATOM 890 C CA . GLN A 1 114 ? 27.987 -11.165 -32.865 1.00 96.44 114 GLN A CA 1
ATOM 891 C C . GLN A 1 114 ? 28.284 -11.187 -31.357 1.00 96.44 114 GLN A C 1
ATOM 893 O O . GLN A 1 114 ? 27.386 -11.471 -30.557 1.00 96.44 114 GLN A O 1
ATOM 898 N N . LYS A 1 115 ? 29.509 -10.833 -30.949 1.00 97.88 115 LYS A N 1
ATOM 899 C CA . LYS A 1 115 ? 29.893 -10.729 -29.534 1.00 97.88 115 LYS A CA 1
ATOM 900 C C . LYS A 1 115 ? 29.130 -9.615 -28.812 1.00 97.88 115 LYS A C 1
ATOM 902 O O . LYS A 1 115 ? 28.623 -9.856 -27.718 1.00 97.88 115 LYS A O 1
ATOM 907 N N . ILE A 1 116 ? 28.991 -8.438 -29.429 1.00 97.75 116 ILE A N 1
ATOM 908 C CA . ILE A 1 116 ? 28.203 -7.312 -28.897 1.00 97.75 116 ILE A CA 1
ATOM 909 C C . ILE A 1 116 ? 26.750 -7.738 -28.698 1.00 97.75 116 ILE A C 1
ATOM 911 O O . ILE A 1 116 ? 26.237 -7.628 -27.588 1.00 97.75 116 ILE A O 1
ATOM 915 N N . ARG A 1 117 ? 26.125 -8.342 -29.717 1.00 97.88 117 ARG A N 1
ATOM 916 C CA . ARG A 1 117 ? 24.757 -8.869 -29.617 1.00 97.88 117 ARG A CA 1
ATOM 917 C C . ARG A 1 117 ? 24.610 -9.864 -28.461 1.00 97.88 117 ARG A C 1
ATOM 919 O O . ARG A 1 117 ? 23.608 -9.842 -27.748 1.00 97.88 117 ARG A O 1
ATOM 926 N N . GLY A 1 118 ? 25.596 -10.739 -28.256 1.00 97.50 118 GLY A N 1
ATOM 927 C CA . GLY A 1 118 ? 25.615 -11.673 -27.127 1.00 97.50 118 GLY A CA 1
ATOM 928 C C . GLY A 1 118 ? 25.687 -10.967 -25.768 1.00 97.50 118 GLY A C 1
ATOM 929 O O . GLY A 1 118 ? 24.937 -11.309 -24.851 1.00 97.50 118 GLY A O 1
ATOM 930 N N . LEU A 1 119 ? 26.549 -9.955 -25.640 1.00 96.75 119 LEU A N 1
ATOM 931 C CA . LEU A 1 119 ? 26.686 -9.152 -24.422 1.00 96.75 119 LEU A CA 1
ATOM 932 C C . LEU A 1 119 ? 25.419 -8.341 -24.121 1.00 96.75 119 LEU A C 1
ATOM 934 O O . LEU A 1 119 ? 24.969 -8.329 -22.975 1.00 96.75 119 LEU A O 1
ATOM 938 N N . GLU A 1 120 ? 24.798 -7.741 -25.134 1.00 95.81 120 GLU A N 1
ATOM 939 C CA . GLU A 1 120 ? 23.525 -7.022 -25.006 1.00 95.81 120 GLU A CA 1
ATOM 940 C C . GLU A 1 120 ? 22.412 -7.949 -24.508 1.00 95.81 120 GLU A C 1
ATOM 942 O O . GLU A 1 120 ? 21.720 -7.629 -23.542 1.00 95.81 120 GLU A O 1
ATOM 947 N N . GLN A 1 121 ? 22.298 -9.157 -25.074 1.00 95.94 121 GLN A N 1
ATOM 948 C CA . GLN A 1 121 ? 21.335 -10.157 -24.602 1.00 95.94 121 GLN A CA 1
ATOM 949 C C . GLN A 1 121 ? 21.574 -10.564 -23.144 1.00 95.94 121 GLN A C 1
ATOM 951 O O . GLN A 1 121 ? 20.615 -10.782 -22.399 1.00 95.94 121 GLN A O 1
ATOM 956 N N . LEU A 1 122 ? 22.834 -10.696 -22.719 1.00 96.44 122 LEU A N 1
ATOM 957 C CA . LEU A 1 122 ? 23.167 -10.989 -21.323 1.00 96.44 122 LEU A CA 1
ATOM 958 C C . LEU A 1 122 ? 22.793 -9.821 -20.407 1.00 96.44 122 LEU A C 1
ATOM 960 O O . LEU A 1 122 ? 22.182 -10.044 -19.358 1.00 96.44 122 LEU A O 1
ATOM 964 N N . GLN A 1 123 ? 23.091 -8.589 -20.815 1.00 95.56 123 GLN A N 1
ATOM 965 C CA . GLN A 1 123 ? 22.736 -7.390 -20.063 1.00 95.56 123 GLN A CA 1
ATOM 966 C C . GLN A 1 123 ? 21.212 -7.240 -19.938 1.00 95.56 123 GLN A C 1
ATOM 968 O O . GLN A 1 123 ? 20.700 -6.936 -18.857 1.00 95.56 123 GLN A O 1
ATOM 973 N N . ASP A 1 124 ? 20.465 -7.525 -21.001 1.00 95.56 124 ASP A N 1
ATOM 974 C CA . ASP A 1 124 ? 19.005 -7.495 -20.987 1.00 95.56 124 ASP A CA 1
ATOM 975 C C . ASP A 1 124 ? 18.410 -8.611 -20.133 1.00 95.56 124 ASP A C 1
ATOM 977 O O . ASP A 1 124 ? 17.489 -8.357 -19.350 1.00 95.56 124 ASP A O 1
ATOM 981 N N . LYS A 1 125 ? 18.967 -9.828 -20.185 1.00 96.31 125 LYS A N 1
ATOM 982 C CA . LYS A 1 125 ? 18.589 -10.916 -19.266 1.00 96.31 125 LYS A CA 1
ATOM 983 C C . LYS A 1 125 ? 18.803 -10.503 -17.810 1.00 96.31 125 LYS A C 1
ATOM 985 O O . LYS A 1 125 ? 17.902 -10.694 -16.992 1.00 96.31 125 LYS A O 1
ATOM 990 N N . GLN A 1 126 ? 19.939 -9.884 -17.483 1.00 95.19 126 GLN A N 1
ATOM 991 C CA . GLN A 1 126 ? 20.213 -9.377 -16.135 1.00 95.19 126 GLN A CA 1
ATOM 992 C C . GLN A 1 126 ? 19.215 -8.288 -15.715 1.00 95.19 126 GLN A C 1
ATOM 994 O O . GLN A 1 126 ? 18.623 -8.392 -14.637 1.00 95.19 126 GLN A O 1
ATOM 999 N N . LYS A 1 127 ? 18.947 -7.294 -16.574 1.00 95.12 127 LYS A N 1
ATOM 1000 C CA . LYS A 1 127 ? 17.944 -6.240 -16.320 1.00 95.12 127 LYS A CA 1
ATOM 1001 C C . LYS A 1 127 ? 16.545 -6.823 -16.117 1.00 95.12 127 LYS A C 1
ATOM 1003 O O . LYS A 1 127 ? 15.813 -6.381 -15.229 1.00 95.12 127 LYS A O 1
ATOM 1008 N N . GLN A 1 128 ? 16.151 -7.820 -16.910 1.00 92.06 128 GLN A N 1
ATOM 1009 C CA . GLN A 1 128 ? 14.859 -8.496 -16.769 1.00 92.06 128 GLN A CA 1
ATOM 1010 C C . GLN A 1 128 ? 14.772 -9.279 -15.456 1.00 92.06 128 GLN A C 1
ATOM 1012 O O . GLN A 1 128 ? 13.767 -9.175 -14.750 1.00 92.06 128 GLN A O 1
ATOM 1017 N N . GLU A 1 129 ? 15.816 -10.015 -15.076 1.00 94.56 129 GLU A N 1
ATOM 1018 C CA . GLU A 1 129 ? 15.875 -10.706 -13.783 1.00 94.56 129 GLU A CA 1
ATOM 1019 C C . GLU A 1 129 ? 15.841 -9.725 -12.604 1.00 94.56 129 GLU A C 1
ATOM 1021 O O . GLU A 1 129 ? 15.124 -9.952 -11.626 1.00 94.56 129 GLU A O 1
ATOM 1026 N N . GLU A 1 130 ? 16.519 -8.582 -12.704 1.00 94.50 130 GLU A N 1
ATOM 1027 C CA . GLU A 1 130 ? 16.444 -7.524 -11.698 1.00 94.50 130 GLU A CA 1
ATOM 1028 C C . GLU A 1 130 ? 15.029 -6.934 -11.599 1.00 94.50 130 GLU A C 1
ATOM 1030 O O . GLU A 1 130 ? 14.484 -6.816 -10.498 1.00 94.50 130 GLU A O 1
ATOM 1035 N N . ARG A 1 131 ? 14.379 -6.642 -12.735 1.00 93.69 131 ARG A N 1
ATOM 1036 C CA . ARG A 1 131 ? 12.974 -6.195 -12.784 1.00 93.69 131 ARG A CA 1
ATOM 1037 C C . ARG A 1 131 ? 12.036 -7.230 -12.163 1.00 93.69 131 ARG A C 1
ATOM 1039 O O . ARG A 1 131 ? 11.174 -6.863 -11.363 1.00 93.69 131 ARG A O 1
ATOM 1046 N N . LYS A 1 132 ? 12.214 -8.524 -12.452 1.00 94.19 132 LYS A N 1
ATOM 1047 C CA . LYS A 1 132 ? 11.449 -9.615 -11.818 1.00 94.19 132 LYS A CA 1
ATOM 1048 C C . LYS A 1 132 ? 11.695 -9.668 -10.309 1.00 94.19 132 LYS A C 1
ATOM 1050 O O . LYS A 1 132 ? 10.741 -9.824 -9.546 1.00 94.19 132 LYS A O 1
ATOM 1055 N N . ARG A 1 133 ? 12.944 -9.513 -9.854 1.00 94.69 133 ARG A N 1
ATOM 1056 C CA . ARG A 1 133 ? 13.301 -9.452 -8.424 1.00 94.69 133 ARG A CA 1
ATOM 1057 C C . ARG A 1 133 ? 12.655 -8.246 -7.739 1.00 94.69 133 ARG A C 1
ATOM 1059 O O . ARG A 1 133 ? 12.081 -8.424 -6.665 1.00 94.69 133 ARG A O 1
ATOM 1066 N N . LYS A 1 134 ? 12.684 -7.060 -8.359 1.00 94.38 134 LYS A N 1
ATOM 1067 C CA . LYS A 1 134 ? 12.009 -5.842 -7.870 1.00 94.38 134 LYS A CA 1
ATOM 1068 C C . LYS A 1 134 ? 10.498 -6.054 -7.758 1.00 94.38 134 LYS A C 1
ATOM 1070 O O . LYS A 1 134 ? 9.971 -5.950 -6.656 1.00 94.38 134 LYS A O 1
ATOM 1075 N N . ARG A 1 135 ? 9.836 -6.529 -8.821 1.00 94.69 135 ARG A N 1
ATOM 1076 C CA . ARG A 1 135 ? 8.397 -6.872 -8.808 1.00 94.69 135 ARG A CA 1
ATOM 1077 C C . ARG A 1 135 ? 8.038 -7.889 -7.718 1.00 94.69 135 ARG A C 1
ATOM 1079 O O . ARG A 1 135 ? 7.037 -7.731 -7.024 1.00 94.69 135 ARG A O 1
ATOM 1086 N N . LYS A 1 136 ? 8.858 -8.932 -7.522 1.00 93.75 136 LYS A N 1
ATOM 1087 C CA . LYS A 1 136 ? 8.667 -9.916 -6.437 1.00 93.75 136 LYS A CA 1
ATOM 1088 C C . LYS A 1 136 ? 8.799 -9.273 -5.050 1.00 93.75 136 LYS A C 1
ATOM 1090 O O . LYS A 1 136 ? 8.007 -9.599 -4.167 1.00 93.75 136 LYS A O 1
ATOM 1095 N N . LYS A 1 137 ? 9.779 -8.384 -4.842 1.00 93.56 137 LYS A N 1
ATOM 1096 C CA . LYS A 1 137 ? 9.954 -7.642 -3.579 1.00 93.56 137 LYS A CA 1
ATOM 1097 C C . LYS A 1 137 ? 8.766 -6.714 -3.309 1.00 93.56 137 LYS A C 1
ATOM 1099 O O . LYS A 1 137 ? 8.200 -6.788 -2.223 1.00 93.56 137 LYS A O 1
ATOM 1104 N N . GLU A 1 138 ? 8.340 -5.935 -4.300 1.00 94.31 138 GLU A N 1
ATOM 1105 C CA . GLU A 1 138 ? 7.173 -5.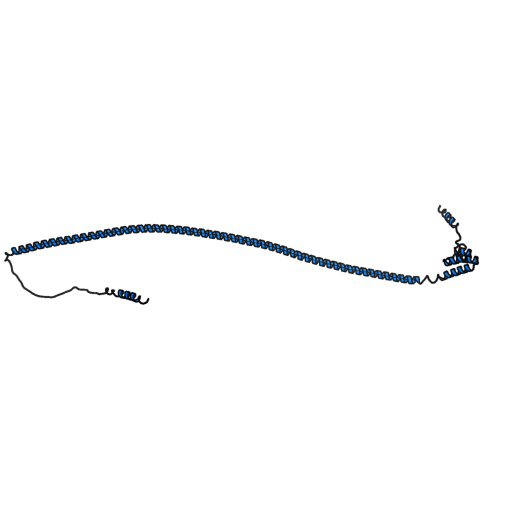044 -4.213 1.00 94.31 138 GLU A CA 1
ATOM 1106 C C . GLU A 1 138 ? 5.888 -5.816 -3.898 1.00 94.31 138 GLU A C 1
ATOM 1108 O O . GLU A 1 138 ? 5.138 -5.428 -3.003 1.00 94.31 138 GLU A O 1
ATOM 1113 N N . LYS A 1 139 ? 5.660 -6.962 -4.560 1.00 94.75 139 LYS A N 1
ATOM 1114 C CA . LYS A 1 139 ? 4.515 -7.836 -4.267 1.00 94.75 139 LYS A CA 1
ATOM 1115 C C . LYS A 1 139 ? 4.535 -8.325 -2.816 1.00 94.75 139 LYS A C 1
ATOM 1117 O O . LYS A 1 139 ? 3.531 -8.192 -2.120 1.00 94.75 139 LYS A O 1
ATOM 1122 N N . LYS A 1 140 ? 5.679 -8.826 -2.331 1.00 91.75 140 LYS A N 1
ATOM 1123 C CA . LYS A 1 140 ? 5.837 -9.254 -0.927 1.00 91.75 140 LYS A CA 1
ATOM 1124 C C . LYS A 1 140 ? 5.615 -8.102 0.056 1.00 91.75 140 LYS A C 1
ATOM 1126 O O . LYS A 1 140 ? 5.033 -8.297 1.123 1.00 91.75 140 LYS A O 1
ATOM 1131 N N . GLU A 1 141 ? 6.075 -6.900 -0.276 1.00 93.56 141 GLU A N 1
ATOM 1132 C CA . GLU A 1 141 ? 5.864 -5.720 0.560 1.00 93.56 141 GLU A CA 1
ATOM 1133 C C . GLU A 1 141 ? 4.388 -5.307 0.599 1.00 93.56 141 GLU A C 1
ATOM 1135 O O . GLU A 1 141 ? 3.864 -5.023 1.681 1.00 93.56 141 GLU A O 1
ATOM 1140 N N . LYS A 1 142 ? 3.704 -5.332 -0.551 1.00 92.94 142 LYS A N 1
ATOM 1141 C CA . LYS A 1 142 ? 2.265 -5.074 -0.658 1.00 92.94 142 LYS A CA 1
ATOM 1142 C C . LYS A 1 142 ? 1.462 -6.078 0.168 1.00 92.94 142 LYS A C 1
ATOM 1144 O O . LYS A 1 142 ? 0.689 -5.657 1.023 1.00 92.94 142 LYS A O 1
ATOM 1149 N N . GLU A 1 143 ? 1.737 -7.376 0.037 1.00 91.25 143 GLU A N 1
ATOM 1150 C CA . GLU A 1 143 ? 1.109 -8.422 0.860 1.00 91.25 143 GLU A CA 1
ATOM 1151 C C . GLU A 1 143 ? 1.366 -8.200 2.362 1.00 91.25 143 GLU A C 1
ATOM 1153 O O . GLU A 1 143 ? 0.470 -8.349 3.194 1.00 91.25 143 GLU A O 1
ATOM 1158 N N . ARG A 1 144 ? 2.582 -7.788 2.748 1.00 92.19 144 ARG A N 1
ATOM 1159 C CA . ARG A 1 144 ? 2.905 -7.462 4.147 1.00 92.19 144 ARG A CA 1
ATOM 1160 C C . ARG A 1 144 ? 2.129 -6.237 4.643 1.00 92.19 144 ARG A C 1
ATOM 1162 O O . ARG A 1 144 ? 1.711 -6.223 5.804 1.00 92.19 144 ARG A O 1
ATOM 1169 N N . LYS A 1 145 ? 1.945 -5.213 3.803 1.00 90.62 145 LYS A N 1
ATOM 1170 C CA . LYS A 1 145 ? 1.130 -4.021 4.102 1.00 90.62 145 LYS A CA 1
ATOM 1171 C C . LYS A 1 145 ? -0.348 -4.395 4.257 1.00 90.62 145 LYS A C 1
ATOM 1173 O O . LYS A 1 145 ? -0.943 -4.027 5.268 1.00 90.62 145 LYS A O 1
ATOM 1178 N N . GLU A 1 146 ? -0.892 -5.203 3.352 1.00 90.38 146 GLU A N 1
ATOM 1179 C CA . GLU A 1 146 ? -2.271 -5.709 3.404 1.00 90.38 146 GLU A CA 1
ATOM 1180 C C . GLU A 1 146 ? -2.518 -6.564 4.653 1.00 90.38 146 GLU A C 1
ATOM 1182 O O . GLU A 1 146 ? -3.462 -6.299 5.395 1.00 90.38 146 GLU A O 1
ATOM 1187 N N . ARG A 1 147 ? -1.622 -7.507 4.987 1.00 87.88 147 ARG A N 1
ATOM 1188 C CA . ARG A 1 147 ? -1.709 -8.294 6.236 1.00 87.88 147 ARG A CA 1
ATOM 1189 C C . ARG A 1 147 ? -1.701 -7.405 7.482 1.00 87.88 147 ARG A C 1
ATOM 1191 O O . ARG A 1 147 ? -2.489 -7.615 8.405 1.00 87.88 147 ARG A O 1
ATOM 1198 N N . LYS A 1 148 ? -0.833 -6.385 7.520 1.00 86.19 148 LYS A N 1
ATOM 1199 C CA . LYS A 1 148 ? -0.804 -5.405 8.622 1.00 86.19 148 LYS A CA 1
ATOM 1200 C C . LYS A 1 148 ? -2.107 -4.605 8.699 1.00 86.19 148 LYS A C 1
ATOM 1202 O O . LYS A 1 148 ? -2.589 -4.353 9.804 1.00 86.19 148 LYS A O 1
ATOM 1207 N N . GLN A 1 149 ? -2.669 -4.198 7.563 1.00 83.94 149 GLN A N 1
ATOM 1208 C CA . GLN A 1 149 ? -3.930 -3.459 7.500 1.00 83.94 149 GLN A CA 1
ATOM 1209 C C . GLN A 1 149 ? -5.117 -4.326 7.934 1.00 83.94 149 GLN A C 1
ATOM 1211 O O . GLN A 1 149 ? -5.881 -3.891 8.796 1.00 83.94 149 GLN A O 1
ATOM 1216 N N . GLY A 1 150 ? -5.204 -5.567 7.449 1.00 85.62 150 GLY A N 1
ATOM 1217 C CA . GLY A 1 150 ? -6.202 -6.551 7.870 1.00 85.62 150 GLY A CA 1
ATOM 1218 C C . GLY A 1 150 ? -6.149 -6.804 9.377 1.00 85.62 150 GLY A C 1
ATOM 1219 O O . GLY A 1 150 ? -7.158 -6.657 10.064 1.00 85.62 150 GLY A O 1
ATOM 1220 N N . GLY A 1 151 ? -4.953 -7.029 9.935 1.00 84.00 151 GLY A N 1
ATOM 1221 C CA . GLY A 1 151 ? -4.779 -7.186 11.383 1.00 84.00 151 GLY A CA 1
ATOM 1222 C C . GLY A 1 151 ? -5.159 -5.933 12.190 1.00 84.00 151 GLY A C 1
ATOM 1223 O O . GLY A 1 151 ? -5.722 -6.035 13.283 1.00 84.00 151 GLY A O 1
ATOM 1224 N N . ARG A 1 152 ? -4.903 -4.722 11.668 1.00 80.69 152 ARG A N 1
ATOM 1225 C CA . ARG A 1 152 ? -5.368 -3.463 12.290 1.00 80.69 152 ARG A CA 1
ATOM 1226 C C . ARG A 1 152 ? -6.894 -3.357 12.269 1.00 80.69 152 ARG A C 1
ATOM 1228 O O . ARG A 1 152 ? -7.485 -2.953 13.275 1.00 80.69 152 ARG A O 1
ATOM 1235 N N . GLU A 1 153 ? -7.529 -3.708 11.157 1.00 81.38 153 GLU A N 1
ATOM 1236 C CA . GLU A 1 153 ? -8.984 -3.678 11.012 1.00 81.38 153 GLU A CA 1
ATOM 1237 C C . GLU A 1 153 ? -9.663 -4.703 11.927 1.00 81.38 153 GLU A C 1
ATOM 1239 O O . GLU A 1 153 ? -10.618 -4.369 12.633 1.00 81.38 153 GLU A O 1
ATOM 1244 N N . GLU A 1 154 ? -9.125 -5.917 12.004 1.00 82.31 154 GLU A N 1
ATOM 1245 C CA . GLU A 1 154 ? -9.607 -6.972 12.891 1.00 82.31 154 GLU A CA 1
ATOM 1246 C C . GLU A 1 154 ? -9.486 -6.564 14.365 1.00 82.31 154 GLU A C 1
ATOM 1248 O O . GLU A 1 154 ? -10.467 -6.616 15.114 1.00 82.31 154 GLU A O 1
ATOM 1253 N N . ARG A 1 155 ? -8.336 -6.006 14.777 1.00 81.12 155 ARG A N 1
ATOM 1254 C CA . ARG A 1 155 ? -8.168 -5.413 16.118 1.00 81.12 155 ARG A CA 1
ATOM 1255 C C . ARG A 1 155 ? -9.189 -4.304 16.383 1.00 81.12 155 ARG A C 1
ATOM 1257 O O . ARG A 1 155 ? -9.717 -4.206 17.496 1.00 81.12 155 ARG A O 1
ATOM 1264 N N . ARG A 1 156 ? -9.503 -3.466 15.386 1.00 87.00 156 ARG A N 1
ATOM 1265 C CA . ARG A 1 156 ? -10.523 -2.405 15.498 1.00 87.00 156 ARG A CA 1
ATOM 1266 C C . ARG A 1 156 ? -11.926 -2.996 15.671 1.00 87.00 156 ARG A C 1
ATOM 1268 O O . ARG A 1 156 ? -12.664 -2.523 16.541 1.00 87.00 156 ARG A O 1
ATOM 1275 N N . LYS A 1 157 ? -12.286 -4.030 14.903 1.00 85.88 157 LYS A N 1
ATOM 1276 C CA . LYS A 1 157 ? -13.552 -4.778 15.039 1.00 85.88 157 LYS A CA 1
ATOM 1277 C C . LYS A 1 157 ? -13.653 -5.433 16.422 1.00 85.88 157 LYS A C 1
ATOM 1279 O O . LYS A 1 157 ? -14.649 -5.221 17.115 1.00 85.88 157 LYS A O 1
ATOM 1284 N N . GLY A 1 158 ? -12.592 -6.095 16.887 1.00 86.25 158 GLY A N 1
ATOM 1285 C CA . GLY A 1 158 ? -12.504 -6.695 18.222 1.00 86.25 158 GLY A CA 1
ATOM 1286 C C . GLY A 1 158 ? -12.682 -5.678 19.355 1.00 86.25 158 GLY A C 1
ATOM 1287 O O . GLY A 1 158 ? -13.501 -5.884 20.252 1.00 86.25 158 GLY A O 1
ATOM 1288 N N . ARG A 1 159 ? -12.007 -4.518 19.290 1.00 86.62 159 ARG A N 1
ATOM 1289 C CA . ARG A 1 159 ? -12.191 -3.421 20.265 1.00 86.62 159 ARG A CA 1
ATOM 1290 C C . ARG A 1 159 ? -13.626 -2.883 20.273 1.00 86.62 159 ARG A C 1
ATOM 1292 O O . ARG A 1 159 ? -14.174 -2.632 21.347 1.00 86.62 159 ARG A O 1
ATOM 1299 N N . LYS A 1 160 ? -14.254 -2.711 19.101 1.00 86.06 160 LYS A N 1
ATOM 1300 C CA . LYS A 1 160 ? -15.665 -2.291 18.994 1.00 86.06 160 LYS A CA 1
ATOM 1301 C C . LYS A 1 160 ? -16.611 -3.328 19.611 1.00 86.06 160 LYS A C 1
ATOM 1303 O O . LYS A 1 160 ? -17.517 -2.931 20.344 1.00 86.06 160 LYS A O 1
ATOM 1308 N N . LYS A 1 161 ? -16.392 -4.625 19.358 1.00 89.31 161 LYS A N 1
ATOM 1309 C CA . LYS A 1 161 ? -17.172 -5.728 19.948 1.00 89.31 161 LYS A CA 1
ATOM 1310 C C . LYS A 1 161 ? -17.061 -5.729 21.476 1.00 89.31 161 LYS A C 1
ATOM 1312 O O . LYS A 1 161 ? -18.088 -5.586 22.134 1.00 89.31 161 LYS A O 1
ATOM 1317 N N . LYS A 1 162 ? -15.837 -5.705 22.024 1.00 85.06 162 LYS A N 1
ATOM 1318 C CA . LYS A 1 162 ? -15.595 -5.610 23.478 1.00 85.06 162 LYS A CA 1
ATOM 1319 C C . LYS A 1 162 ? -16.267 -4.387 24.112 1.00 85.06 162 LYS A C 1
ATOM 1321 O O . LYS A 1 162 ? -16.887 -4.497 25.162 1.00 85.06 162 LYS A O 1
ATOM 1326 N N . ARG A 1 163 ? -16.212 -3.212 23.466 1.00 86.12 163 ARG A N 1
ATOM 1327 C CA . ARG A 1 163 ? -16.915 -2.004 23.948 1.00 86.12 163 ARG A CA 1
ATOM 1328 C C . ARG A 1 163 ? -18.437 -2.177 23.981 1.00 86.12 163 ARG A C 1
ATOM 1330 O O . ARG A 1 163 ? -19.075 -1.712 24.924 1.00 86.12 163 ARG A O 1
ATOM 1337 N N . LYS A 1 164 ? -19.028 -2.809 22.959 1.00 85.50 164 LYS A N 1
ATOM 1338 C CA . LYS A 1 164 ? -20.472 -3.096 22.918 1.00 85.50 164 LYS A CA 1
ATOM 1339 C C . LYS A 1 164 ? -20.869 -4.089 24.012 1.00 85.50 164 LYS A C 1
ATOM 1341 O O . LYS A 1 164 ? -21.865 -3.853 24.688 1.00 85.50 164 LYS A O 1
ATOM 1346 N N . GLU A 1 165 ? -20.095 -5.153 24.201 1.00 87.31 165 GLU A N 1
ATOM 1347 C CA . GLU A 1 165 ? -20.309 -6.146 25.263 1.00 87.31 165 GLU A CA 1
ATOM 1348 C C . GLU A 1 165 ? -20.200 -5.509 26.649 1.00 87.31 165 GLU A C 1
ATOM 1350 O O . GLU A 1 165 ? -21.153 -5.595 27.416 1.00 87.31 165 GLU A O 1
ATOM 1355 N N . GLY A 1 166 ? -19.145 -4.732 26.915 1.00 86.12 166 GLY A N 1
ATOM 1356 C CA . GLY A 1 166 ? -18.992 -4.018 28.185 1.00 86.12 166 GLY A CA 1
ATOM 1357 C C . GLY A 1 166 ? -20.117 -3.008 28.460 1.00 86.12 166 GLY A C 1
ATOM 1358 O O . GLY A 1 166 ? -20.558 -2.865 29.597 1.00 86.12 166 GLY A O 1
ATOM 1359 N N . ARG A 1 167 ? -20.656 -2.329 27.432 1.00 87.50 167 ARG A N 1
ATOM 1360 C CA . ARG A 1 167 ? -21.864 -1.488 27.591 1.00 87.50 167 ARG A CA 1
ATOM 1361 C C . ARG A 1 167 ? -23.100 -2.319 27.944 1.00 87.50 167 ARG A C 1
ATOM 1363 O O . ARG A 1 167 ? -23.870 -1.906 28.809 1.00 87.50 167 ARG A O 1
ATOM 1370 N N . LYS A 1 168 ? -23.303 -3.466 27.286 1.00 85.88 168 LYS A N 1
ATOM 1371 C CA . LYS A 1 168 ? -24.422 -4.379 27.582 1.00 85.88 168 LYS A CA 1
ATOM 1372 C C . LYS A 1 168 ? -24.324 -4.928 29.004 1.00 85.88 168 LYS A C 1
ATOM 1374 O O . LYS A 1 168 ? -25.337 -4.959 29.696 1.00 85.88 168 LYS A O 1
ATOM 1379 N N . GLU A 1 169 ? -23.129 -5.315 29.434 1.00 86.38 169 GLU A N 1
ATOM 1380 C CA . GLU A 1 169 ? -22.844 -5.827 30.774 1.00 86.38 169 GLU A CA 1
ATOM 1381 C C . GLU A 1 169 ? -23.110 -4.770 31.848 1.00 86.38 169 GLU A C 1
ATOM 1383 O O . GLU A 1 169 ? -23.949 -5.002 32.715 1.00 86.38 169 GLU A O 1
ATOM 1388 N N . LYS A 1 170 ? -22.551 -3.558 31.712 1.00 84.50 170 LYS A N 1
ATOM 1389 C CA . LYS A 1 170 ? -22.873 -2.427 32.605 1.00 84.50 170 LYS A CA 1
ATOM 1390 C C . LYS A 1 170 ? -24.375 -2.129 32.646 1.00 84.50 170 LYS A C 1
ATOM 1392 O O . LYS A 1 170 ? -24.925 -1.815 33.699 1.00 84.50 170 LYS A O 1
ATOM 1397 N N . GLY A 1 171 ? -25.063 -2.248 31.509 1.00 86.25 171 GLY A N 1
ATOM 1398 C CA . GLY A 1 171 ? -26.518 -2.098 31.433 1.00 86.25 171 GLY A CA 1
ATOM 1399 C C . GLY A 1 171 ? -27.301 -3.220 32.130 1.00 86.25 171 GLY A C 1
ATOM 1400 O O . GLY A 1 171 ? -28.381 -2.969 32.666 1.00 86.25 171 GLY A O 1
ATOM 1401 N N . ARG A 1 172 ? -26.794 -4.460 32.133 1.00 85.19 172 ARG A N 1
ATOM 1402 C CA . ARG A 1 172 ? -27.357 -5.581 32.910 1.00 85.19 172 ARG A CA 1
ATOM 1403 C C . ARG A 1 172 ? -27.111 -5.378 34.402 1.00 85.19 172 ARG A C 1
ATOM 1405 O O . ARG A 1 172 ? -28.058 -5.430 35.175 1.00 85.19 172 ARG A O 1
ATOM 1412 N N . GLU A 1 173 ? -25.885 -5.040 34.787 1.00 84.25 173 GLU A N 1
ATOM 1413 C CA . GLU A 1 173 ? -25.512 -4.769 36.176 1.00 84.25 173 GLU A CA 1
ATOM 1414 C C . GLU A 1 173 ? -26.335 -3.609 36.765 1.00 84.25 173 GLU A C 1
ATOM 1416 O O . GLU A 1 173 ? -26.883 -3.712 37.861 1.00 84.25 173 GLU A O 1
ATOM 1421 N N . GLY A 1 174 ? -26.518 -2.529 35.997 1.00 87.62 174 GLY A N 1
ATOM 1422 C CA . GLY A 1 174 ? -27.378 -1.410 36.380 1.00 87.62 174 GLY A CA 1
ATOM 1423 C C . GLY A 1 174 ? -28.853 -1.799 36.541 1.00 87.62 174 GLY A C 1
ATOM 1424 O O . GLY A 1 174 ? -29.519 -1.292 37.445 1.00 87.62 174 GLY A O 1
ATOM 1425 N N . ARG A 1 175 ? -29.374 -2.712 35.707 1.00 87.25 175 ARG A N 1
ATOM 1426 C CA . ARG A 1 175 ? -30.733 -3.264 35.865 1.00 87.25 175 ARG A CA 1
ATOM 1427 C C . ARG A 1 175 ? -30.851 -4.115 37.126 1.00 87.25 175 ARG A C 1
ATOM 1429 O O . ARG A 1 175 ? -31.759 -3.857 37.912 1.00 87.25 175 ARG A O 1
ATOM 1436 N N . ASN A 1 176 ? -29.901 -5.015 37.373 1.00 85.75 176 ASN A N 1
ATOM 1437 C CA . ASN A 1 176 ? -29.880 -5.852 38.576 1.00 85.75 176 ASN A CA 1
ATOM 1438 C C . ASN A 1 176 ? -29.840 -4.999 39.852 1.00 85.75 176 ASN A C 1
ATOM 1440 O O . ASN A 1 176 ? -30.666 -5.192 40.739 1.00 85.75 176 ASN A O 1
ATOM 1444 N N . LYS A 1 177 ? -28.970 -3.979 39.915 1.00 87.94 177 LYS A N 1
ATOM 1445 C CA . LYS A 1 177 ? -28.910 -3.045 41.057 1.00 87.94 177 LYS A CA 1
ATOM 1446 C C . LYS A 1 177 ? -30.232 -2.300 41.275 1.00 87.94 177 LYS A C 1
ATOM 1448 O O . LYS A 1 177 ? -30.655 -2.100 42.413 1.00 87.94 177 LYS A O 1
ATOM 1453 N N . ARG A 1 178 ? -30.915 -1.892 40.196 1.00 85.56 178 ARG A N 1
ATOM 1454 C CA . ARG A 1 178 ? -32.241 -1.250 40.280 1.00 85.56 178 ARG A CA 1
ATOM 1455 C C . ARG A 1 178 ? -33.311 -2.215 40.787 1.00 85.56 178 ARG A C 1
ATOM 1457 O O . ARG A 1 178 ? -34.133 -1.806 41.605 1.00 85.56 178 ARG A O 1
ATOM 1464 N N . GLU A 1 179 ? -33.317 -3.459 40.321 1.00 86.44 179 GLU A N 1
ATOM 1465 C CA . GLU A 1 179 ? -34.240 -4.492 40.805 1.00 86.44 179 GLU A CA 1
ATOM 1466 C C . GLU A 1 179 ? -34.004 -4.823 42.276 1.00 86.44 179 GLU A C 1
ATOM 1468 O O . GLU A 1 179 ? -34.955 -4.859 43.056 1.00 86.44 179 GLU A O 1
ATOM 1473 N N . GLU A 1 180 ? -32.748 -4.980 42.685 1.00 87.19 180 GLU A N 1
ATOM 1474 C CA . GLU A 1 180 ? -32.379 -5.219 44.078 1.00 87.19 180 GLU A CA 1
ATOM 1475 C C . GLU A 1 180 ? -32.806 -4.042 44.971 1.00 87.19 180 GLU A C 1
ATOM 1477 O O . GLU A 1 180 ? -33.412 -4.235 46.026 1.00 87.19 180 GLU A O 1
ATOM 1482 N N . GLY A 1 181 ? -32.602 -2.804 44.506 1.00 89.38 181 GLY A N 1
ATOM 1483 C CA . GLY A 1 181 ? -33.103 -1.603 45.173 1.00 89.38 181 GLY A CA 1
ATOM 1484 C C . GLY A 1 181 ? -34.633 -1.563 45.282 1.00 89.38 181 GLY A C 1
ATOM 1485 O O . GLY A 1 181 ? -35.167 -1.160 46.317 1.00 89.38 181 GLY A O 1
ATOM 1486 N N . ARG A 1 182 ? -35.363 -2.012 44.249 1.00 89.12 182 ARG A N 1
ATOM 1487 C CA . ARG A 1 182 ? -36.833 -2.142 44.292 1.00 89.12 182 ARG A CA 1
ATOM 1488 C C . ARG A 1 182 ? -37.277 -3.195 45.309 1.00 89.12 182 ARG A C 1
ATOM 1490 O O . ARG A 1 182 ? -38.202 -2.911 46.069 1.00 89.12 182 ARG A O 1
ATOM 1497 N N . LYS A 1 183 ? -36.613 -4.356 45.362 1.00 88.50 183 LYS A N 1
ATOM 1498 C CA . LYS A 1 183 ? -36.884 -5.414 46.353 1.00 88.50 183 LYS A CA 1
ATOM 1499 C C . LYS A 1 183 ? -36.672 -4.906 47.779 1.00 88.50 183 LYS A C 1
ATOM 1501 O O . LYS A 1 183 ? -37.612 -4.946 48.566 1.00 88.50 183 LYS A O 1
ATOM 1506 N N . LYS A 1 184 ? -35.521 -4.284 48.067 1.00 89.69 184 LYS A N 1
ATOM 1507 C CA . LYS A 1 184 ? -35.224 -3.687 49.386 1.00 89.69 184 LYS A CA 1
ATOM 1508 C C . LYS A 1 184 ? -36.270 -2.653 49.811 1.00 89.69 184 LYS A C 1
ATOM 1510 O O . LYS A 1 184 ? -36.733 -2.672 50.946 1.00 89.69 184 LYS A O 1
ATOM 1515 N N . ARG A 1 185 ? -36.709 -1.777 48.896 1.00 90.19 185 ARG A N 1
ATOM 1516 C CA . ARG A 1 185 ? -37.785 -0.804 49.175 1.00 90.19 185 ARG A CA 1
ATOM 1517 C C . ARG A 1 185 ? -39.127 -1.476 49.464 1.00 90.19 185 ARG A C 1
ATOM 1519 O O . ARG A 1 185 ? -39.884 -0.967 50.289 1.00 90.19 185 ARG A O 1
ATOM 1526 N N . LYS A 1 186 ? -39.448 -2.575 48.774 1.00 89.12 186 LYS A N 1
ATOM 1527 C CA . LYS A 1 186 ? -40.677 -3.343 49.012 1.00 89.12 186 LYS A CA 1
ATOM 1528 C C . LYS A 1 186 ? -40.639 -4.005 50.393 1.00 89.12 186 LYS A C 1
ATOM 1530 O O . LYS A 1 186 ? -41.558 -3.790 51.176 1.00 89.12 186 LYS A O 1
ATOM 1535 N N . GLU A 1 187 ? -39.540 -4.674 50.729 1.00 89.69 187 GLU A N 1
ATOM 1536 C CA . GLU A 1 187 ? -39.316 -5.260 52.058 1.00 89.69 187 GLU A CA 1
ATOM 1537 C C . GLU A 1 187 ? -39.364 -4.203 53.172 1.00 89.69 187 GLU A C 1
ATOM 1539 O O . GLU A 1 187 ? -39.959 -4.419 54.226 1.00 89.69 187 GLU A O 1
ATOM 1544 N N . GLU A 1 188 ? -38.782 -3.020 52.953 1.00 90.88 188 GLU A N 1
ATOM 1545 C CA . GLU A 1 188 ? -38.836 -1.927 53.927 1.00 90.88 188 GLU A CA 1
ATOM 1546 C C . GLU A 1 188 ? -40.267 -1.400 54.120 1.00 90.88 188 GLU A C 1
ATOM 1548 O O . GLU A 1 188 ? -40.674 -1.117 55.253 1.00 90.88 188 GLU A O 1
ATOM 1553 N N . LYS A 1 189 ? -41.053 -1.287 53.039 1.00 89.69 189 LYS A N 1
ATOM 1554 C CA . LYS A 1 189 ? -42.479 -0.934 53.120 1.00 89.69 189 LYS A CA 1
ATOM 1555 C C . LYS A 1 189 ? -43.253 -1.971 53.932 1.00 89.69 189 LYS A C 1
ATOM 1557 O O . LYS A 1 189 ? -43.961 -1.578 54.858 1.00 89.69 189 LYS A O 1
ATOM 1562 N N . GLU A 1 190 ? -43.061 -3.258 53.654 1.00 91.06 190 GLU A N 1
ATOM 1563 C CA . GLU A 1 190 ? -43.702 -4.360 54.386 1.00 91.06 190 GLU A CA 1
ATOM 1564 C C . GLU A 1 190 ? -43.304 -4.361 55.870 1.00 91.06 190 GLU A C 1
ATOM 1566 O O . GLU A 1 190 ? -44.167 -4.448 56.744 1.00 91.06 190 GLU A O 1
ATOM 1571 N N . ARG A 1 191 ? -42.022 -4.136 56.194 1.00 89.94 191 ARG A N 1
ATOM 1572 C CA . ARG A 1 191 ? -41.547 -3.978 57.584 1.00 89.94 191 ARG A CA 1
ATOM 1573 C C . ARG A 1 191 ? -42.189 -2.783 58.288 1.00 89.94 191 ARG A C 1
ATOM 1575 O O . ARG A 1 191 ? -42.597 -2.896 59.446 1.00 89.94 191 ARG A O 1
ATOM 1582 N N . LYS A 1 192 ? -42.283 -1.625 57.623 1.00 88.12 192 LYS A N 1
ATOM 1583 C CA . LYS A 1 192 ? -42.942 -0.426 58.178 1.00 88.12 192 LYS A CA 1
ATOM 1584 C C . LYS A 1 192 ? -44.430 -0.670 58.408 1.00 88.12 192 LYS A C 1
ATOM 1586 O O . LYS A 1 192 ? -44.962 -0.235 59.428 1.00 88.12 192 LYS A O 1
ATOM 1591 N N . GLU A 1 193 ? -45.093 -1.366 57.493 1.00 90.62 193 GLU A N 1
ATOM 1592 C CA . GLU A 1 193 ? -46.497 -1.743 57.628 1.00 90.62 193 GLU A CA 1
ATOM 1593 C C . GLU A 1 193 ? -46.706 -2.744 58.773 1.00 90.62 193 GLU A C 1
ATOM 1595 O O . GLU A 1 193 ? -47.600 -2.548 59.596 1.00 90.62 193 GLU A O 1
ATOM 1600 N N . GLY A 1 194 ? -45.824 -3.738 58.907 1.00 88.12 194 GLY A N 1
ATOM 1601 C CA . GLY A 1 194 ? -45.786 -4.661 60.042 1.00 88.12 194 GLY A CA 1
ATOM 1602 C C . GLY A 1 194 ? -45.667 -3.927 61.379 1.00 88.12 194 GLY A C 1
ATOM 1603 O O . GLY A 1 194 ? -46.515 -4.104 62.253 1.00 88.12 194 GLY A O 1
ATOM 1604 N N . ARG A 1 195 ? -44.707 -2.997 61.502 1.00 90.00 195 ARG A N 1
ATOM 1605 C CA . ARG A 1 195 ? -44.552 -2.144 62.698 1.00 90.00 195 ARG A CA 1
ATOM 1606 C C . ARG A 1 195 ? -45.783 -1.280 62.976 1.00 90.00 195 ARG A C 1
ATOM 1608 O O . ARG A 1 195 ? -46.125 -1.057 64.136 1.00 90.00 195 ARG A O 1
ATOM 1615 N N . LYS A 1 196 ? -46.456 -0.760 61.941 1.00 88.56 196 LYS A N 1
ATOM 1616 C CA . LYS A 1 196 ? -47.716 -0.010 62.107 1.00 88.56 196 LYS A CA 1
ATOM 1617 C C . LYS A 1 196 ? -48.820 -0.911 62.668 1.00 88.56 196 LYS A C 1
ATOM 1619 O O . LYS A 1 196 ? -49.452 -0.524 63.649 1.00 88.56 196 LYS A O 1
ATOM 1624 N N . LYS A 1 197 ? -49.006 -2.107 62.096 1.00 89.00 197 LYS A N 1
ATOM 1625 C CA . LYS A 1 197 ? -49.986 -3.107 62.561 1.00 89.00 197 LYS A CA 1
ATOM 1626 C C . LYS A 1 197 ? -49.704 -3.540 64.003 1.00 89.00 197 LYS A C 1
ATOM 1628 O O . LYS A 1 197 ? -50.628 -3.647 64.804 1.00 89.00 197 LYS A O 1
ATOM 1633 N N . GLU A 1 198 ? -48.439 -3.728 64.363 1.00 88.88 198 GLU A N 1
ATOM 1634 C CA . GLU A 1 198 ? -48.008 -4.063 65.724 1.00 88.88 198 GLU A CA 1
ATOM 1635 C C . GLU A 1 198 ? -48.304 -2.935 66.725 1.00 88.88 198 GLU A C 1
ATOM 1637 O O . GLU A 1 198 ? -48.986 -3.163 67.725 1.00 88.88 198 GLU A O 1
ATOM 1642 N N . LYS A 1 199 ? -47.918 -1.688 66.415 1.00 88.00 199 LYS A N 1
ATOM 1643 C CA . LYS A 1 199 ? -48.269 -0.513 67.238 1.00 88.00 199 LYS A CA 1
ATOM 1644 C C . LYS A 1 199 ? -49.780 -0.352 67.404 1.00 88.00 199 LYS A C 1
ATOM 1646 O O . LYS A 1 199 ? -50.256 0.078 68.457 1.00 88.00 199 LYS A O 1
ATOM 1651 N N . GLU A 1 200 ? -50.556 -0.676 66.373 1.00 89.06 200 GLU A N 1
ATOM 1652 C CA . GLU A 1 200 ? -52.014 -0.653 66.447 1.00 89.06 200 GLU A CA 1
ATOM 1653 C C . GLU A 1 200 ? -52.560 -1.740 67.385 1.00 89.06 200 GLU A C 1
ATOM 1655 O O . GLU A 1 200 ? -53.430 -1.443 68.213 1.00 89.06 200 GLU A O 1
ATOM 1660 N N . LYS A 1 201 ? -52.022 -2.967 67.311 1.00 86.00 201 LYS A N 1
ATOM 1661 C CA . LYS A 1 201 ? -52.336 -4.059 68.249 1.00 86.00 201 LYS A CA 1
ATOM 1662 C C . LYS A 1 201 ? -52.019 -3.653 69.687 1.00 86.00 201 LYS A C 1
ATOM 1664 O O . LYS A 1 201 ? -52.909 -3.729 70.534 1.00 86.00 201 LYS A O 1
ATOM 1669 N N . GLU A 1 202 ? -50.830 -3.109 69.951 1.00 89.31 202 GLU A N 1
ATOM 1670 C CA . GLU A 1 202 ? -50.470 -2.600 71.281 1.00 89.31 202 GLU A CA 1
ATOM 1671 C C . GLU A 1 202 ? -51.429 -1.503 71.758 1.00 89.31 202 GLU A C 1
ATOM 1673 O O . GLU A 1 202 ? -51.853 -1.485 72.915 1.00 89.31 202 GLU A O 1
ATOM 1678 N N . ARG A 1 203 ? -51.811 -0.563 70.882 1.00 88.62 203 ARG A N 1
ATOM 1679 C CA . ARG A 1 203 ? -52.757 0.508 71.232 1.00 88.62 203 ARG A CA 1
ATOM 1680 C C . ARG A 1 203 ? -54.132 -0.059 71.585 1.00 88.62 203 ARG A C 1
ATOM 1682 O O . ARG A 1 203 ? -54.749 0.411 72.547 1.00 88.62 203 ARG A O 1
ATOM 1689 N N . LYS A 1 204 ? -54.618 -1.050 70.829 1.00 85.50 204 LYS A N 1
ATOM 1690 C CA . LYS A 1 204 ? -55.868 -1.778 71.111 1.00 85.50 204 LYS A CA 1
ATOM 1691 C C . LYS A 1 204 ? -55.780 -2.511 72.455 1.00 85.50 204 LYS A C 1
ATOM 1693 O O . LYS A 1 204 ? -56.685 -2.370 73.278 1.00 85.50 204 LYS A O 1
ATOM 1698 N N . GLU A 1 205 ? -54.665 -3.178 72.737 1.00 87.69 205 GLU A N 1
ATOM 1699 C CA . GLU A 1 205 ? -54.426 -3.870 74.007 1.00 87.69 205 GLU A CA 1
ATOM 1700 C C . GLU A 1 205 ? -54.349 -2.899 75.199 1.00 87.69 205 GLU A C 1
ATOM 1702 O O . GLU A 1 205 ? -55.022 -3.096 76.212 1.00 87.69 205 GLU A O 1
ATOM 1707 N N . ARG A 1 206 ? -53.619 -1.783 75.074 1.00 84.81 206 ARG A N 1
ATOM 1708 C CA . ARG A 1 206 ? -53.577 -0.718 76.095 1.00 84.81 206 ARG A CA 1
ATOM 1709 C C . ARG A 1 206 ? -54.969 -0.151 76.371 1.00 84.81 206 ARG A C 1
ATOM 1711 O O . ARG A 1 206 ? -55.312 0.088 77.532 1.00 84.81 206 ARG A O 1
ATOM 1718 N N . LYS A 1 207 ? -55.793 0.054 75.333 1.00 80.44 207 LYS A N 1
ATOM 1719 C CA . LYS A 1 207 ? -57.197 0.481 75.488 1.00 80.44 207 LYS A CA 1
ATOM 1720 C C . LYS A 1 207 ? -58.013 -0.560 76.259 1.00 80.44 207 LYS A C 1
ATOM 1722 O O . LYS A 1 207 ? -58.743 -0.167 77.169 1.00 80.44 207 LYS A O 1
ATOM 1727 N N . ARG A 1 208 ? -57.864 -1.853 75.950 1.00 86.38 208 ARG A N 1
ATOM 1728 C CA . ARG A 1 208 ? -58.512 -2.959 76.680 1.00 86.38 208 ARG A CA 1
ATOM 1729 C C . ARG A 1 208 ? -58.097 -2.978 78.155 1.00 86.38 208 ARG A C 1
ATOM 1731 O O . ARG A 1 208 ? -58.962 -2.827 79.014 1.00 86.38 208 ARG A O 1
ATOM 1738 N N . LYS A 1 209 ? -56.791 -2.991 78.451 1.00 80.19 209 LYS A N 1
ATOM 1739 C CA . LYS A 1 209 ? -56.254 -2.925 79.827 1.00 80.19 209 LYS A CA 1
ATOM 1740 C C . LYS A 1 209 ? -56.752 -1.688 80.586 1.00 80.19 209 LYS A C 1
ATOM 1742 O O . LYS A 1 209 ? -57.031 -1.748 81.782 1.00 80.19 209 LYS A O 1
ATOM 1747 N N . ARG A 1 210 ? -56.898 -0.536 79.914 1.00 78.94 210 ARG A N 1
ATOM 1748 C CA . ARG A 1 210 ? -57.455 0.688 80.523 1.00 78.94 210 ARG A CA 1
ATOM 1749 C C . ARG A 1 210 ? -58.944 0.548 80.848 1.00 78.94 210 ARG A C 1
ATOM 1751 O O . ARG A 1 210 ? -59.355 1.038 81.898 1.00 78.94 210 ARG A O 1
ATOM 1758 N N . LYS A 1 211 ? -59.738 -0.096 79.982 1.00 73.38 211 LYS A N 1
ATOM 1759 C CA . LYS A 1 211 ? -61.154 -0.405 80.250 1.00 73.38 211 LYS A CA 1
ATOM 1760 C C . LYS A 1 211 ? -61.293 -1.361 81.438 1.00 73.38 211 LYS A C 1
ATOM 1762 O O . LYS A 1 211 ? -62.037 -1.046 82.358 1.00 73.38 211 LYS A O 1
ATOM 1767 N N . GLU A 1 212 ? -60.501 -2.430 81.482 1.00 77.44 212 GLU A N 1
ATOM 1768 C CA . GLU A 1 212 ? -60.467 -3.384 82.606 1.00 77.44 212 GLU A CA 1
ATOM 1769 C C . GLU A 1 212 ? -60.097 -2.691 83.929 1.00 77.44 212 GLU A C 1
ATOM 1771 O O . GLU A 1 212 ? -60.795 -2.835 84.931 1.00 77.44 212 GLU A O 1
ATOM 1776 N N . ARG A 1 213 ? -59.063 -1.834 83.932 1.00 73.62 213 ARG A N 1
ATOM 1777 C CA . ARG A 1 213 ? -58.691 -1.030 85.114 1.00 73.62 213 ARG A CA 1
ATOM 1778 C C . ARG A 1 213 ? -59.790 -0.056 85.548 1.00 73.62 213 ARG A C 1
ATOM 1780 O O . ARG A 1 213 ? -59.932 0.184 86.745 1.00 73.62 213 ARG A O 1
ATOM 1787 N N . LYS A 1 214 ? -60.531 0.547 84.609 1.00 69.44 214 LYS A N 1
ATOM 1788 C CA . LYS A 1 214 ? -61.675 1.422 84.926 1.00 69.44 214 LYS A CA 1
ATOM 1789 C C . LYS A 1 214 ? -62.819 0.622 85.554 1.00 69.44 214 LYS A C 1
ATOM 1791 O O . LYS A 1 214 ? -63.271 1.014 86.626 1.00 69.44 214 LYS A O 1
ATOM 1796 N N . GLY A 1 215 ? -63.185 -0.519 84.968 1.00 65.75 215 GLY A N 1
ATOM 1797 C CA . GLY A 1 215 ? -64.183 -1.435 85.532 1.00 65.75 215 GLY A CA 1
ATOM 1798 C C . GLY A 1 215 ? -63.801 -1.906 86.938 1.00 65.75 215 GLY A C 1
ATOM 1799 O O . GLY A 1 215 ? -64.579 -1.753 87.875 1.00 65.75 215 GLY A O 1
ATOM 1800 N N . GLY A 1 216 ? -62.550 -2.333 87.137 1.00 65.69 216 GLY A N 1
ATOM 1801 C CA . GLY A 1 216 ? -62.051 -2.723 88.460 1.00 65.69 216 GLY A CA 1
ATOM 1802 C C . GLY A 1 216 ? -62.032 -1.577 89.485 1.00 65.69 216 GLY A C 1
ATOM 1803 O O . GLY A 1 216 ? -62.265 -1.801 90.674 1.00 65.69 216 GLY A O 1
ATOM 1804 N N . LYS A 1 217 ? -61.791 -0.326 89.059 1.00 62.88 217 LYS A N 1
ATOM 1805 C CA . LYS A 1 217 ? -61.899 0.858 89.937 1.00 62.88 217 LYS A CA 1
ATOM 1806 C C . LYS A 1 217 ? -63.349 1.150 90.335 1.00 62.88 217 LYS A C 1
ATOM 1808 O O . LYS A 1 217 ? -63.587 1.487 91.494 1.00 62.88 217 LYS A O 1
ATOM 1813 N N . GLU A 1 218 ? -64.304 1.030 89.417 1.00 64.06 218 GLU A N 1
ATOM 1814 C CA . GLU A 1 218 ? -65.736 1.191 89.715 1.00 64.06 218 GLU A CA 1
ATOM 1815 C C . GLU A 1 218 ? -66.250 0.096 90.653 1.00 64.06 218 GLU A C 1
ATOM 1817 O O . GLU A 1 218 ? -66.952 0.390 91.624 1.00 64.06 218 GLU A O 1
ATOM 1822 N N . GLU A 1 219 ? -65.821 -1.146 90.441 1.00 65.12 219 GLU A N 1
ATOM 1823 C CA . GLU A 1 219 ? -66.153 -2.272 91.311 1.00 65.12 219 GLU A CA 1
ATOM 1824 C C . GLU A 1 219 ? -65.586 -2.084 92.730 1.00 65.12 219 GLU A C 1
ATOM 1826 O O . GLU A 1 219 ? -66.296 -2.272 93.723 1.00 65.12 219 GLU A O 1
ATOM 1831 N N . ARG A 1 220 ? -64.331 -1.619 92.856 1.00 65.62 220 ARG A N 1
ATOM 1832 C CA . ARG A 1 220 ? -63.736 -1.255 94.156 1.00 65.62 220 ARG A CA 1
ATOM 1833 C C . ARG A 1 220 ? -64.506 -0.130 94.850 1.00 65.62 220 ARG A C 1
ATOM 1835 O O . ARG A 1 220 ? -64.765 -0.248 96.046 1.00 65.62 220 ARG A O 1
ATOM 1842 N N . LYS A 1 221 ? -64.928 0.914 94.124 1.00 65.69 221 LYS A N 1
ATOM 1843 C CA . LYS A 1 221 ? -65.758 2.002 94.681 1.00 65.69 221 LYS A CA 1
ATOM 1844 C C . LYS A 1 221 ? -67.109 1.493 95.200 1.00 65.69 221 LYS A C 1
ATOM 1846 O O . LYS A 1 221 ? -67.537 1.923 96.270 1.00 65.69 221 LYS A O 1
ATOM 1851 N N . LYS A 1 222 ? -67.764 0.562 94.490 1.00 63.69 222 LYS A N 1
ATOM 1852 C CA . LYS A 1 222 ? -69.007 -0.086 94.958 1.00 63.69 222 LYS A CA 1
ATOM 1853 C C . LYS A 1 222 ? -68.774 -0.897 96.240 1.00 63.69 222 LYS A C 1
ATOM 1855 O O . LYS A 1 222 ? -69.502 -0.710 97.214 1.00 63.69 222 LYS A O 1
ATOM 1860 N N . LYS A 1 223 ? -67.719 -1.723 96.286 1.00 63.94 223 LYS A N 1
ATOM 1861 C CA . LYS A 1 223 ? -67.348 -2.506 97.485 1.00 63.94 223 LYS A CA 1
ATOM 1862 C C . LYS A 1 223 ? -67.010 -1.613 98.688 1.00 63.94 223 LYS A C 1
ATOM 1864 O O . LYS A 1 223 ? -67.376 -1.938 99.816 1.00 63.94 223 LYS A O 1
ATOM 1869 N N . GLU A 1 224 ? -66.342 -0.481 98.469 1.00 63.25 224 GLU A N 1
ATOM 1870 C CA . GLU A 1 224 ? -65.991 0.466 99.534 1.00 63.25 224 GLU A CA 1
ATOM 1871 C C . GLU A 1 224 ? -67.215 1.217 100.088 1.00 63.25 224 GLU A C 1
ATOM 1873 O O . GLU A 1 224 ? -67.334 1.364 101.306 1.00 63.25 224 GLU A O 1
ATOM 1878 N N . LYS A 1 225 ? -68.160 1.632 99.229 1.00 58.72 225 LYS A N 1
ATOM 1879 C CA . LYS A 1 225 ? -69.443 2.213 99.670 1.00 58.72 225 LYS A CA 1
ATOM 1880 C C . LYS A 1 225 ? -70.231 1.239 100.552 1.00 58.72 225 LYS A C 1
ATOM 1882 O O . LYS A 1 225 ? -70.594 1.610 101.666 1.00 58.72 225 LYS A O 1
ATOM 1887 N N . GLY A 1 226 ? -70.372 -0.020 100.127 1.00 59.28 226 GLY A N 1
ATOM 1888 C CA . GLY A 1 226 ? -71.062 -1.045 100.921 1.00 59.28 226 GLY A CA 1
ATOM 1889 C C . GLY A 1 226 ? -70.389 -1.334 102.272 1.00 59.28 226 GLY A C 1
ATOM 1890 O O . GLY A 1 226 ? -71.063 -1.584 103.270 1.00 59.28 226 GLY A O 1
ATOM 1891 N N . ARG A 1 227 ? -69.053 -1.241 102.359 1.00 59.53 227 ARG A N 1
ATOM 1892 C CA . ARG A 1 227 ? -68.333 -1.349 103.645 1.00 59.53 227 ARG A CA 1
ATOM 1893 C C . ARG A 1 227 ? -68.599 -0.158 104.574 1.00 59.53 227 ARG A C 1
ATOM 1895 O O . ARG A 1 227 ? -68.727 -0.358 105.781 1.00 59.53 227 ARG A O 1
ATOM 1902 N N . LYS A 1 228 ? -68.695 1.066 104.040 1.00 57.66 228 LYS A N 1
ATOM 1903 C CA . LYS A 1 228 ? -68.973 2.278 104.835 1.00 57.66 228 LYS A CA 1
ATOM 1904 C C . LYS A 1 228 ? -70.395 2.286 105.408 1.00 57.66 228 LYS A C 1
ATOM 1906 O O . LYS A 1 228 ? -70.571 2.747 106.532 1.00 57.66 228 LYS A O 1
ATOM 1911 N N . GLU A 1 229 ? -71.380 1.744 104.697 1.00 58.31 229 GLU A N 1
ATOM 1912 C CA . GLU A 1 229 ? -72.755 1.591 105.205 1.00 58.31 229 GLU A CA 1
ATOM 1913 C C . GLU A 1 229 ? -72.840 0.575 106.347 1.00 58.31 229 GLU A C 1
ATOM 1915 O O . GLU A 1 229 ? -73.301 0.924 107.435 1.00 58.31 229 GLU A O 1
ATOM 1920 N N . LYS A 1 230 ? -72.259 -0.620 106.174 1.00 56.59 230 LYS A N 1
ATOM 1921 C CA . LYS A 1 230 ? -72.187 -1.635 107.244 1.00 56.59 230 LYS A CA 1
ATOM 1922 C C . LYS A 1 230 ? -71.467 -1.123 108.501 1.00 56.59 230 LYS A C 1
ATOM 1924 O O . LYS A 1 230 ? -71.845 -1.446 109.626 1.00 56.59 230 LYS A O 1
ATOM 1929 N N . GLY A 1 231 ? -70.445 -0.281 108.328 1.00 56.88 231 GLY A N 1
ATOM 1930 C CA . GLY A 1 231 ? -69.753 0.378 109.439 1.00 56.88 231 GLY A CA 1
ATOM 1931 C C . GLY A 1 231 ? -70.632 1.368 110.219 1.00 56.88 231 GLY A C 1
ATOM 1932 O O . GLY A 1 231 ? -70.505 1.463 111.441 1.00 56.88 231 GLY A O 1
ATOM 1933 N N . LYS A 1 232 ? -71.550 2.081 109.550 1.00 56.78 232 LYS A N 1
ATOM 1934 C CA . LYS A 1 232 ? -72.480 3.022 110.202 1.00 56.78 232 LYS A CA 1
ATOM 1935 C C . LYS A 1 232 ? -73.533 2.295 111.046 1.00 56.78 232 LYS A C 1
ATOM 1937 O O . LYS A 1 232 ? -73.811 2.731 112.165 1.00 56.78 232 LYS A O 1
ATOM 1942 N N . GLU A 1 233 ? -74.055 1.166 110.570 1.00 56.31 233 GLU A N 1
ATOM 1943 C CA . GLU A 1 233 ? -75.019 0.340 111.317 1.00 56.31 233 GLU A CA 1
ATOM 1944 C C . GLU A 1 233 ? -74.411 -0.255 112.598 1.00 56.31 233 GLU A C 1
ATOM 1946 O O . GLU A 1 233 ? -75.005 -0.162 113.676 1.00 56.31 233 GLU A O 1
ATOM 1951 N N . GLY A 1 234 ? -73.173 -0.759 112.528 1.00 55.62 234 GLY A N 1
ATOM 1952 C CA . GLY A 1 234 ? -72.471 -1.310 113.695 1.00 55.62 234 GLY A CA 1
ATOM 1953 C C . GLY A 1 234 ? -72.213 -0.291 114.819 1.00 55.62 234 GLY A C 1
ATOM 1954 O O . GLY A 1 234 ? -72.230 -0.640 116.004 1.00 55.62 234 GLY A O 1
ATOM 1955 N N . ILE A 1 235 ? -72.018 0.990 114.481 1.00 58.59 235 ILE A N 1
ATOM 1956 C CA . ILE A 1 235 ? -71.828 2.070 115.468 1.00 58.59 235 ILE A CA 1
ATOM 1957 C C . ILE A 1 235 ? -73.154 2.434 116.157 1.00 58.59 235 ILE A C 1
ATOM 1959 O O . ILE A 1 235 ? -73.152 2.743 117.355 1.00 58.59 235 ILE A O 1
ATOM 1963 N N . LYS A 1 236 ? -74.288 2.363 115.445 1.00 48.03 236 LYS A N 1
ATOM 1964 C CA . LYS A 1 236 ? -75.627 2.633 115.998 1.00 48.03 236 LYS A CA 1
ATOM 1965 C C . LYS A 1 236 ? -76.016 1.584 117.049 1.00 48.03 236 LYS A C 1
ATOM 1967 O O . LYS A 1 236 ? -76.323 1.957 118.183 1.00 48.03 236 LYS A O 1
ATOM 1972 N N . GLY A 1 237 ? -75.838 0.295 116.741 1.00 55.94 237 GLY A N 1
ATOM 1973 C CA . GLY A 1 237 ? -76.133 -0.801 117.677 1.00 55.94 237 GLY A CA 1
ATOM 1974 C C . GLY A 1 237 ? -75.302 -0.758 118.970 1.00 55.94 237 GLY A C 1
ATOM 1975 O O . GLY A 1 237 ? -75.813 -0.993 120.067 1.00 55.94 237 GLY A O 1
ATOM 1976 N N . ARG A 1 238 ? -74.023 -0.351 118.896 1.00 56.12 238 ARG A N 1
ATOM 1977 C CA . ARG A 1 238 ? -73.176 -0.181 120.098 1.00 56.12 238 ARG A CA 1
ATOM 1978 C C . ARG A 1 238 ? -73.621 0.971 121.006 1.00 56.12 238 ARG A C 1
ATOM 1980 O O . ARG A 1 238 ? -73.434 0.884 122.223 1.00 56.12 238 ARG A O 1
ATOM 1987 N N . LYS A 1 239 ? -74.188 2.051 120.456 1.00 51.66 239 LYS A N 1
ATOM 1988 C CA . LYS A 1 239 ? -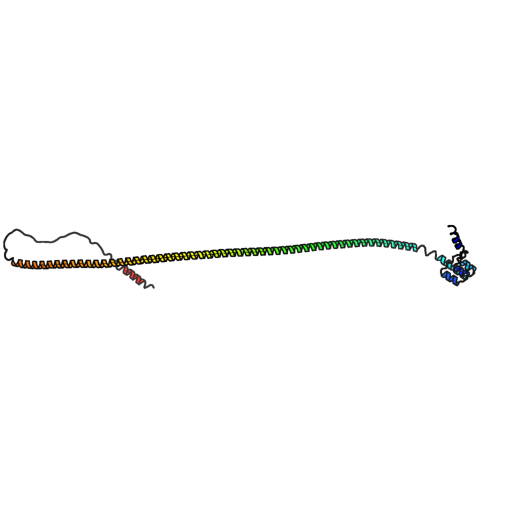74.675 3.195 121.253 1.00 51.66 239 LYS A CA 1
ATOM 1989 C C . LYS A 1 239 ? -75.959 2.853 122.016 1.00 51.66 239 LYS A C 1
ATOM 1991 O O . LYS A 1 239 ? -76.096 3.275 123.166 1.00 51.66 239 LYS A O 1
ATOM 1996 N N . GLU A 1 240 ? -76.848 2.057 121.431 1.00 58.41 240 GLU A N 1
ATOM 1997 C CA . GLU A 1 240 ? -78.092 1.607 122.076 1.00 58.41 240 GLU A CA 1
ATOM 1998 C C . GLU A 1 240 ? -77.823 0.634 123.231 1.00 58.41 240 GLU A C 1
ATOM 2000 O O . GLU A 1 240 ? -78.261 0.886 124.358 1.00 58.41 240 GLU A O 1
ATOM 2005 N N . GLY A 1 241 ? -76.956 -0.367 123.028 1.00 59.03 241 GLY A N 1
ATOM 2006 C CA . GLY A 1 241 ? -76.574 -1.304 124.095 1.00 59.03 241 GLY A CA 1
ATOM 2007 C C . GLY A 1 241 ? -75.904 -0.635 125.310 1.00 59.03 241 GLY A C 1
ATOM 2008 O O . GLY A 1 241 ? -76.020 -1.109 126.446 1.00 59.03 241 GLY A O 1
ATOM 2009 N N . ARG A 1 242 ? -75.233 0.512 125.112 1.00 58.09 242 ARG A N 1
ATOM 2010 C CA . ARG A 1 242 ? -74.625 1.294 126.205 1.00 58.09 242 ARG A CA 1
ATOM 2011 C C . ARG A 1 242 ? -75.669 2.059 127.029 1.00 58.09 242 ARG A C 1
ATOM 2013 O O . ARG A 1 242 ? -75.508 2.154 128.248 1.00 58.09 242 ARG A O 1
ATOM 2020 N N . LYS A 1 243 ? -76.739 2.564 126.401 1.00 54.84 243 LYS A N 1
ATOM 2021 C CA . LYS A 1 243 ? -77.855 3.241 127.093 1.00 54.84 243 LYS A CA 1
ATOM 2022 C C . LYS A 1 243 ? -78.645 2.262 127.964 1.00 54.84 243 LYS A C 1
ATOM 2024 O O . LYS A 1 243 ? -78.983 2.577 129.105 1.00 54.84 243 LYS A O 1
ATOM 2029 N N . GLU A 1 244 ? -78.864 1.047 127.475 1.00 64.44 244 GLU A N 1
ATOM 2030 C CA . GLU A 1 244 ? -79.649 0.034 128.182 1.00 64.44 244 GLU A CA 1
ATOM 2031 C C . GLU A 1 244 ? -78.933 -0.536 129.417 1.00 64.44 244 GLU A C 1
ATOM 2033 O O . GLU A 1 244 ? -79.526 -0.658 130.494 1.00 64.44 244 GLU A O 1
ATOM 2038 N N . ARG A 1 245 ? -77.613 -0.768 129.326 1.00 62.56 245 ARG A N 1
ATOM 2039 C CA . ARG A 1 245 ? -76.791 -1.142 130.494 1.00 62.56 245 ARG A CA 1
ATOM 2040 C C . ARG A 1 245 ? -76.824 -0.087 131.607 1.00 62.56 245 ARG A C 1
ATOM 2042 O O . ARG A 1 245 ? -76.741 -0.459 132.779 1.00 62.56 245 ARG A O 1
ATOM 2049 N N . LYS A 1 246 ? -76.966 1.200 131.266 1.00 58.91 246 LYS A N 1
ATOM 2050 C CA . LYS A 1 246 ? -77.033 2.307 132.236 1.00 58.91 246 LYS A CA 1
ATOM 2051 C C . LYS A 1 246 ? -78.364 2.300 133.005 1.00 58.91 246 LYS A C 1
ATOM 2053 O O . LYS A 1 246 ? -78.342 2.213 134.231 1.00 58.91 246 LYS A O 1
ATOM 2058 N N . LYS A 1 247 ? -79.499 2.189 132.299 1.00 64.19 247 LYS A N 1
ATOM 2059 C CA . LYS A 1 247 ? -80.839 2.037 132.913 1.00 64.19 247 LYS A CA 1
ATOM 2060 C C . LYS A 1 247 ? -80.941 0.804 133.823 1.00 64.19 247 LYS A C 1
ATOM 2062 O O . LYS A 1 247 ? -81.568 0.844 134.883 1.00 64.19 247 LYS A O 1
ATOM 2067 N N . LYS A 1 248 ? -80.301 -0.310 133.442 1.00 60.97 248 LYS A N 1
ATOM 2068 C CA . LYS A 1 248 ? -80.304 -1.554 134.237 1.00 60.97 248 LYS A CA 1
ATOM 2069 C C . LYS A 1 248 ? -79.510 -1.421 135.548 1.00 60.97 248 LYS A C 1
ATOM 2071 O O . LYS A 1 248 ? -79.851 -2.093 136.522 1.00 60.97 248 LYS A O 1
ATOM 2076 N N . LYS A 1 249 ? -78.484 -0.558 135.594 1.00 59.16 249 LYS A N 1
ATOM 2077 C CA . LYS A 1 249 ? -77.727 -0.231 136.819 1.00 59.16 249 LYS A CA 1
ATOM 2078 C C . LYS A 1 249 ? -78.562 0.610 137.790 1.00 59.16 249 LYS A C 1
ATOM 2080 O O . LYS A 1 249 ? -78.674 0.233 138.953 1.00 59.16 249 LYS A O 1
ATOM 2085 N N . GLU A 1 250 ? -79.225 1.653 137.298 1.00 68.81 250 GLU A N 1
ATOM 2086 C CA . GLU A 1 250 ? -80.056 2.560 138.112 1.00 68.81 250 GLU A CA 1
ATOM 2087 C C . GLU A 1 250 ? -81.237 1.828 138.776 1.00 68.81 250 GLU A C 1
ATOM 2089 O O . GLU A 1 250 ? -81.476 1.972 139.977 1.00 68.81 250 GLU A O 1
ATOM 2094 N N . ARG A 1 251 ? -81.913 0.927 138.044 1.00 67.12 251 ARG A N 1
ATOM 2095 C CA . ARG A 1 251 ? -82.990 0.080 138.600 1.00 67.12 251 ARG A CA 1
ATOM 2096 C C . ARG A 1 251 ? -82.521 -0.820 139.753 1.00 67.12 251 ARG A C 1
ATOM 2098 O O . ARG A 1 251 ? -83.281 -1.074 140.689 1.00 67.12 251 ARG A O 1
ATOM 2105 N N . LYS A 1 252 ? -81.281 -1.323 139.696 1.00 60.06 252 LYS A N 1
ATOM 2106 C CA . LYS A 1 252 ? -80.708 -2.174 140.756 1.00 60.06 252 LYS A CA 1
ATOM 2107 C C . LYS A 1 252 ? -80.351 -1.368 142.007 1.00 60.06 252 LYS A C 1
ATOM 2109 O O . LYS A 1 252 ? -80.552 -1.871 143.112 1.00 60.06 252 LYS A O 1
ATOM 2114 N N . GLU A 1 253 ? -79.870 -0.136 141.853 1.00 66.38 253 GLU A N 1
ATOM 2115 C CA . GLU A 1 253 ? -79.608 0.770 142.980 1.00 66.38 253 GLU A CA 1
ATOM 2116 C C . GLU A 1 253 ? -80.891 1.228 143.677 1.00 66.38 253 GLU A C 1
ATOM 2118 O O . GLU A 1 253 ? -80.945 1.200 144.909 1.00 66.38 253 GLU A O 1
ATOM 2123 N N . GLY A 1 254 ? -81.944 1.557 142.919 1.00 63.00 254 GLY A N 1
ATOM 2124 C CA . GLY A 1 254 ? -83.250 1.923 143.482 1.00 63.00 254 GLY A CA 1
ATOM 2125 C C . GLY A 1 254 ? -83.815 0.833 144.398 1.00 63.00 254 GLY A C 1
ATOM 2126 O O . GLY A 1 254 ? -84.127 1.093 145.561 1.00 63.00 254 GLY A O 1
ATOM 2127 N N . ARG A 1 255 ? -83.813 -0.426 143.930 1.00 64.94 255 ARG A N 1
ATOM 2128 C CA . ARG A 1 255 ? -84.248 -1.586 144.734 1.00 64.94 255 ARG A CA 1
ATOM 2129 C C . ARG A 1 255 ? -83.396 -1.813 145.990 1.00 64.94 255 ARG A C 1
ATOM 2131 O O . ARG A 1 255 ? -83.906 -2.337 146.981 1.00 64.94 255 ARG A O 1
ATOM 2138 N N . LYS A 1 256 ? -82.105 -1.455 145.972 1.00 59.81 256 LYS A N 1
ATOM 2139 C CA . LYS A 1 256 ? -81.219 -1.558 147.147 1.00 59.81 256 LYS A CA 1
ATOM 2140 C C . LYS A 1 256 ? -81.582 -0.517 148.209 1.00 59.81 256 LYS A C 1
ATOM 2142 O O . LYS A 1 256 ? -81.794 -0.900 149.358 1.00 59.81 256 LYS A O 1
ATOM 2147 N N . LYS A 1 257 ? -81.727 0.754 147.813 1.00 63.97 257 LYS A N 1
ATOM 2148 C CA . LYS A 1 257 ? -82.096 1.861 148.717 1.00 63.97 257 LYS A CA 1
ATOM 2149 C C . LYS A 1 257 ? -83.472 1.644 149.355 1.00 63.97 257 LYS A C 1
ATOM 2151 O O . LYS A 1 257 ? -83.670 1.912 150.535 1.00 63.97 257 LYS A O 1
ATOM 2156 N N . GLU A 1 258 ? -84.421 1.096 148.601 1.00 66.00 258 GLU A N 1
ATOM 2157 C CA . GLU A 1 258 ? -85.768 0.801 149.099 1.00 66.00 258 GLU A CA 1
ATOM 2158 C C . GLU A 1 258 ? -85.793 -0.352 150.120 1.00 66.00 258 GLU A C 1
ATOM 2160 O O . GLU A 1 258 ? -86.432 -0.248 151.173 1.00 66.00 258 GLU A O 1
ATOM 2165 N N . LYS A 1 259 ? -85.038 -1.433 149.862 1.00 61.81 259 LYS A N 1
ATOM 2166 C CA . LYS A 1 259 ? -84.868 -2.535 150.827 1.00 61.81 259 LYS A CA 1
ATOM 2167 C C . LYS A 1 259 ? -84.245 -2.055 152.137 1.00 61.81 259 LYS A C 1
ATOM 2169 O O . LYS A 1 259 ? -84.613 -2.555 153.198 1.00 61.81 259 LYS A O 1
ATOM 2174 N N . GLU A 1 260 ? -83.325 -1.100 152.076 1.00 70.25 260 GLU A N 1
ATOM 2175 C CA . GLU A 1 260 ? -82.668 -0.537 153.255 1.00 70.25 260 GLU A CA 1
ATOM 2176 C C . GLU A 1 260 ? -83.623 0.331 154.087 1.00 70.25 260 GLU A C 1
ATOM 2178 O O . GLU A 1 260 ? -83.769 0.092 155.287 1.00 70.25 260 GLU A O 1
ATOM 2183 N N . LYS A 1 261 ? -84.404 1.210 153.440 1.00 64.62 261 LYS A N 1
ATOM 2184 C CA . LYS A 1 261 ? -85.470 1.989 154.100 1.00 64.62 261 LYS A CA 1
ATOM 2185 C C . LYS A 1 261 ? -86.501 1.097 154.804 1.00 64.62 261 LYS A C 1
ATOM 2187 O O . LYS A 1 261 ? -86.940 1.408 155.912 1.00 64.62 261 LYS A O 1
ATOM 2192 N N . ARG A 1 262 ? -86.880 -0.037 154.196 1.00 65.12 262 ARG A N 1
ATOM 2193 C CA . ARG A 1 262 ? -87.774 -1.035 154.823 1.00 65.12 262 ARG A CA 1
ATOM 2194 C C . ARG A 1 262 ? -87.153 -1.674 156.070 1.00 65.12 262 ARG A C 1
ATOM 2196 O O . ARG A 1 262 ? -87.849 -1.828 157.073 1.00 65.12 262 ARG A O 1
ATOM 2203 N N . LYS A 1 263 ? -85.861 -2.021 156.031 1.00 68.25 263 LYS A N 1
ATOM 2204 C CA . LYS A 1 263 ? -85.135 -2.570 157.192 1.00 68.25 263 LYS A CA 1
ATOM 2205 C C . LYS A 1 263 ? -85.022 -1.550 158.326 1.00 68.25 263 LYS A C 1
ATOM 2207 O O . LYS A 1 263 ? -85.207 -1.910 159.484 1.00 68.25 263 LYS A O 1
ATOM 2212 N N . GLU A 1 264 ? -84.781 -0.284 158.001 1.00 68.38 264 GLU A N 1
ATOM 2213 C CA . GLU A 1 264 ? -84.682 0.790 158.991 1.00 68.38 264 GLU A CA 1
ATOM 2214 C C . GLU A 1 264 ? -86.029 1.087 159.669 1.00 68.38 264 GLU A C 1
ATOM 2216 O O . GLU A 1 264 ? -86.090 1.214 160.893 1.00 68.38 264 GLU A O 1
ATOM 2221 N N . LYS A 1 265 ? -87.132 1.103 158.904 1.00 65.94 265 LYS A N 1
ATOM 2222 C CA . LYS A 1 265 ? -88.490 1.213 159.468 1.00 65.94 265 LYS A CA 1
ATOM 2223 C C . LYS A 1 265 ? -88.803 0.068 160.438 1.00 65.94 265 LYS A C 1
ATOM 2225 O O . LYS A 1 265 ? -89.350 0.329 161.507 1.00 65.94 265 LYS A O 1
ATOM 2230 N N . LYS A 1 266 ? -88.414 -1.172 160.106 1.00 64.44 266 LYS A N 1
ATOM 2231 C CA . LYS A 1 266 ? -88.559 -2.332 161.008 1.00 64.44 266 LYS A CA 1
ATOM 2232 C C . LYS A 1 266 ? -87.785 -2.140 162.315 1.00 64.44 266 LYS A C 1
ATOM 2234 O O . LYS A 1 266 ? -88.378 -2.250 163.381 1.00 64.44 266 LYS A O 1
ATOM 2239 N N . ARG A 1 267 ? -86.513 -1.732 162.236 1.00 70.69 267 ARG A N 1
ATOM 2240 C CA . ARG A 1 267 ? -85.670 -1.454 163.415 1.00 70.69 267 ARG A CA 1
ATOM 2241 C C . ARG A 1 267 ? -86.246 -0.356 164.313 1.00 70.69 267 ARG A C 1
ATOM 2243 O O . ARG A 1 267 ? -86.213 -0.484 165.532 1.00 70.69 267 ARG A O 1
ATOM 2250 N N . LYS A 1 268 ? -86.801 0.711 163.726 1.00 61.81 268 LYS A N 1
ATOM 2251 C CA . LYS A 1 268 ? -87.466 1.791 164.480 1.00 61.81 268 LYS A CA 1
ATOM 2252 C C . LYS A 1 268 ? -88.739 1.311 165.185 1.00 61.81 268 LYS A C 1
ATOM 2254 O O . LYS A 1 268 ? -88.999 1.751 166.303 1.00 61.81 268 LYS A O 1
ATOM 2259 N N . LYS A 1 269 ? -89.506 0.408 164.565 1.00 66.69 269 LYS A N 1
ATOM 2260 C CA . LYS A 1 269 ? -90.701 -0.199 165.173 1.00 66.69 269 LYS A CA 1
ATOM 2261 C C . LYS A 1 269 ? -90.329 -1.119 166.343 1.00 66.69 269 LYS A C 1
ATOM 2263 O O . LYS A 1 269 ? -90.839 -0.927 167.442 1.00 66.69 269 LYS A O 1
ATOM 2268 N N . GLU A 1 270 ? -89.354 -2.004 166.141 1.00 69.06 270 GLU A N 1
ATOM 2269 C CA . GLU A 1 270 ? -88.825 -2.902 167.181 1.00 69.06 270 GLU A CA 1
ATOM 2270 C C . GLU A 1 270 ? -88.224 -2.129 168.365 1.00 69.06 270 GLU A C 1
ATOM 2272 O O . GLU A 1 270 ? -88.407 -2.508 169.520 1.00 69.06 270 GLU A O 1
ATOM 2277 N N . TRP A 1 271 ? -87.539 -1.007 168.109 1.00 69.94 271 TRP A N 1
ATOM 2278 C CA . TRP A 1 271 ? -87.013 -0.149 169.174 1.00 69.94 271 TRP A CA 1
ATOM 2279 C C . TRP A 1 271 ? -88.127 0.468 170.028 1.00 69.94 271 TRP A C 1
ATOM 2281 O O . TRP A 1 271 ? -87.998 0.494 171.252 1.00 69.94 271 TRP A O 1
ATOM 2291 N N . LYS A 1 272 ? -89.231 0.917 169.412 1.00 54.53 272 LYS A N 1
ATOM 2292 C CA . LYS A 1 272 ? -90.395 1.453 170.138 1.00 54.53 272 LYS A CA 1
ATOM 2293 C C . LYS A 1 272 ? -91.080 0.376 170.986 1.00 54.53 272 LYS A C 1
ATOM 2295 O O . LYS A 1 272 ? -91.254 0.594 172.182 1.00 54.53 272 LYS A O 1
ATOM 2300 N N . GLU A 1 273 ? -91.353 -0.797 170.415 1.00 66.06 273 GLU A N 1
ATOM 2301 C CA . GLU A 1 273 ? -91.966 -1.932 171.130 1.00 66.06 273 GLU A CA 1
ATOM 2302 C C . GLU A 1 273 ? -91.086 -2.423 172.293 1.00 66.06 273 GLU A C 1
ATOM 2304 O O . GLU A 1 273 ? -91.575 -2.689 173.392 1.00 66.06 273 GLU A O 1
ATOM 2309 N N . ARG A 1 274 ? -89.759 -2.470 172.103 1.00 59.16 274 ARG A N 1
ATOM 2310 C CA . ARG A 1 274 ? -88.806 -2.846 173.161 1.00 59.16 274 ARG A CA 1
ATOM 2311 C C . ARG A 1 274 ? -88.743 -1.813 174.287 1.00 59.16 274 ARG A C 1
ATOM 2313 O O . ARG A 1 274 ? -88.573 -2.188 175.448 1.00 59.16 274 ARG A O 1
ATOM 2320 N N . LYS A 1 275 ? -88.867 -0.522 173.963 1.00 58.78 275 LYS A N 1
ATOM 2321 C CA . LYS A 1 275 ? -88.915 0.560 174.960 1.00 58.78 275 LYS A CA 1
ATOM 2322 C C . LYS A 1 275 ? -90.205 0.492 175.786 1.00 58.78 275 LYS A C 1
ATOM 2324 O O . LYS A 1 275 ? -90.178 0.764 176.982 1.00 58.78 275 LYS A O 1
ATOM 2329 N N . GLU A 1 276 ? -91.305 0.083 175.162 1.00 57.31 276 GLU A N 1
ATOM 2330 C CA . GLU A 1 276 ? -92.614 -0.064 175.798 1.00 57.31 276 GLU A CA 1
ATOM 2331 C C . GLU A 1 276 ? -92.708 -1.328 176.671 1.00 57.31 276 GLU A C 1
ATOM 2333 O O . GLU A 1 276 ? -93.174 -1.240 177.807 1.00 57.31 276 GLU A O 1
ATOM 2338 N N . ARG A 1 277 ? -92.144 -2.464 176.224 1.00 57.28 277 ARG A N 1
ATOM 2339 C CA . ARG A 1 277 ? -91.988 -3.684 177.047 1.00 57.28 277 ARG A CA 1
ATOM 2340 C C . ARG A 1 277 ? -91.225 -3.420 178.342 1.00 57.28 277 ARG A C 1
ATOM 2342 O O . ARG A 1 277 ? -91.724 -3.741 179.412 1.00 57.28 277 ARG A O 1
ATOM 2349 N N . LYS A 1 278 ? -90.082 -2.727 178.269 1.00 56.00 278 LYS A N 1
ATOM 2350 C CA . LYS A 1 278 ? -89.291 -2.369 179.463 1.00 56.00 278 LYS A CA 1
ATOM 2351 C C . LYS A 1 278 ? -90.016 -1.415 180.420 1.00 56.00 278 LYS A C 1
ATOM 2353 O O . LYS A 1 278 ? -89.675 -1.353 181.599 1.00 56.00 278 LYS A O 1
ATOM 2358 N N . ARG A 1 279 ? -91.001 -0.653 179.929 1.00 54.16 279 ARG A N 1
ATOM 2359 C CA . ARG A 1 279 ? -91.842 0.231 180.750 1.00 54.16 279 ARG A CA 1
ATOM 2360 C C . ARG A 1 279 ? -92.981 -0.535 181.440 1.00 54.16 279 ARG A C 1
ATOM 2362 O O . ARG A 1 279 ? -93.383 -0.118 182.521 1.00 54.16 279 ARG A O 1
ATOM 2369 N N . LYS A 1 280 ? -93.460 -1.639 180.846 1.00 52.50 280 LYS A N 1
ATOM 2370 C CA . LYS A 1 280 ? -94.461 -2.556 181.429 1.00 52.50 280 LYS A CA 1
ATOM 2371 C C . LYS A 1 280 ? -93.840 -3.535 182.436 1.00 52.50 280 LYS A C 1
ATOM 2373 O O . LYS A 1 280 ? -94.344 -3.643 183.544 1.00 52.50 280 LYS A O 1
ATOM 2378 N N . GLU A 1 281 ? -92.661 -4.088 182.140 1.00 53.88 281 GLU A N 1
ATOM 2379 C CA . GLU A 1 281 ? -91.913 -4.978 183.054 1.00 53.88 281 GLU A CA 1
ATOM 2380 C C . GLU A 1 281 ? -91.547 -4.301 184.392 1.00 53.88 281 GLU A C 1
ATOM 2382 O O . GLU A 1 281 ? -91.534 -4.946 185.435 1.00 53.88 281 GLU A O 1
ATOM 2387 N N . ARG A 1 282 ? -91.318 -2.979 184.402 1.00 54.28 282 ARG A N 1
ATOM 2388 C CA . ARG A 1 282 ? -91.081 -2.210 185.642 1.00 54.28 282 ARG A CA 1
ATOM 2389 C C . ARG A 1 282 ? -92.343 -1.930 186.467 1.00 54.28 282 ARG A C 1
ATOM 2391 O O . ARG A 1 282 ? -92.210 -1.489 187.602 1.00 54.28 282 ARG A O 1
ATOM 2398 N N . LYS A 1 283 ? -93.541 -2.140 185.911 1.00 48.50 283 LYS A N 1
ATOM 2399 C CA . LYS A 1 283 ? -94.825 -1.917 186.598 1.00 48.50 283 LYS A CA 1
ATOM 2400 C C . LYS A 1 283 ? -95.489 -3.213 187.089 1.00 48.50 283 LYS A C 1
ATOM 2402 O O . LYS A 1 283 ? -96.344 -3.124 187.958 1.00 48.50 283 LYS A O 1
ATOM 2407 N N . GLU A 1 284 ? -95.074 -4.387 186.601 1.00 44.00 284 GLU A N 1
ATOM 2408 C CA . GLU A 1 284 ? -95.644 -5.697 186.987 1.00 44.00 284 GLU A CA 1
ATOM 2409 C C . GLU A 1 284 ? -94.769 -6.524 187.955 1.00 44.00 284 GLU A C 1
ATOM 2411 O O . GLU A 1 284 ? -95.268 -7.439 188.600 1.00 44.00 284 GLU A O 1
ATOM 2416 N N . GLY A 1 285 ? -93.494 -6.180 188.166 1.00 41.53 285 GLY A N 1
ATOM 2417 C CA . GLY A 1 285 ? -92.577 -6.935 189.042 1.00 41.53 285 GLY A CA 1
ATOM 2418 C C . GLY A 1 285 ? -92.700 -6.680 190.554 1.00 41.53 285 GLY A C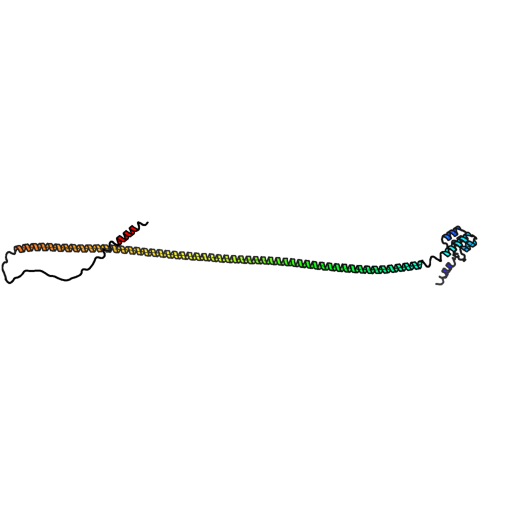 1
ATOM 2419 O O . GLY A 1 285 ? -91.707 -6.817 191.261 1.00 41.53 285 GLY A O 1
ATOM 2420 N N . GLY A 1 286 ? -93.874 -6.259 191.042 1.00 38.88 286 GLY A N 1
ATOM 2421 C CA . GLY A 1 286 ? -94.163 -5.993 192.460 1.00 38.88 286 GLY A CA 1
ATOM 2422 C C . GLY A 1 286 ? -94.944 -7.094 193.193 1.00 38.88 286 GLY A C 1
ATOM 2423 O O . GLY A 1 286 ? -95.266 -6.915 194.363 1.00 38.88 286 GLY A O 1
ATOM 2424 N N . ARG A 1 287 ? -95.287 -8.219 192.549 1.00 36.22 287 ARG A N 1
ATOM 2425 C CA . ARG A 1 287 ? -96.056 -9.316 193.170 1.00 36.22 287 ARG A CA 1
ATOM 2426 C C . ARG A 1 287 ? -95.766 -10.672 192.512 1.00 36.22 287 ARG A C 1
ATOM 2428 O O . ARG A 1 287 ? -96.606 -11.157 191.776 1.00 36.22 287 ARG A O 1
ATOM 2435 N N . GLU A 1 288 ? -94.614 -11.289 192.779 1.00 33.47 288 GLU A N 1
ATOM 2436 C CA . GLU A 1 288 ? -94.489 -12.763 192.756 1.00 33.47 288 GLU A CA 1
ATOM 2437 C C . GLU A 1 288 ? -93.160 -13.211 193.379 1.00 33.47 288 GLU A C 1
ATOM 2439 O O . GLU A 1 288 ? -92.206 -13.630 192.727 1.00 33.47 288 GLU A O 1
ATOM 2444 N N . GLU A 1 289 ? -93.093 -13.089 194.701 1.00 34.72 289 GLU A N 1
ATOM 2445 C CA . GLU A 1 289 ? -92.189 -13.899 195.502 1.00 34.72 289 GLU A CA 1
ATOM 2446 C C . GLU A 1 289 ? -92.880 -15.250 195.769 1.00 34.72 289 GLU A C 1
ATOM 2448 O O . GLU A 1 289 ? -94.083 -15.289 196.018 1.00 34.72 289 GLU A O 1
ATOM 2453 N N . ARG A 1 290 ? -92.096 -16.336 195.820 1.00 29.59 290 ARG A N 1
ATOM 2454 C CA . ARG A 1 290 ? -92.457 -17.672 196.345 1.00 29.59 290 ARG A CA 1
ATOM 2455 C C . ARG A 1 290 ? -93.254 -18.602 195.415 1.00 29.59 290 ARG A C 1
ATOM 2457 O O . ARG A 1 290 ? -94.474 -18.675 195.495 1.00 29.59 290 ARG A O 1
ATOM 2464 N N . ARG A 1 291 ? -92.540 -19.526 194.749 1.00 30.81 291 ARG A N 1
ATOM 2465 C CA . ARG A 1 291 ? -92.763 -20.989 194.891 1.00 30.81 291 ARG A CA 1
ATOM 2466 C C . ARG A 1 291 ? -91.753 -21.833 194.089 1.00 30.81 291 ARG A C 1
ATOM 2468 O O . ARG A 1 291 ? -91.761 -21.803 192.869 1.00 30.81 291 ARG A O 1
ATOM 2475 N N . LYS A 1 292 ? -91.034 -22.703 194.826 1.00 32.12 292 LYS A N 1
ATOM 2476 C CA . LYS A 1 292 ? -90.309 -23.932 194.399 1.00 32.12 292 LYS A CA 1
ATOM 2477 C C . LYS A 1 292 ? -88.978 -23.690 193.653 1.00 32.12 292 LYS A C 1
ATOM 2479 O O . LYS A 1 292 ? -88.917 -22.907 192.729 1.00 32.12 292 LYS A O 1
ATOM 2484 N N . GLY A 1 293 ? -87.852 -24.334 193.952 1.00 28.50 293 GLY A N 1
ATOM 2485 C CA . GLY A 1 293 ? -87.528 -25.426 194.864 1.00 28.50 293 GLY A CA 1
ATOM 2486 C C . GLY A 1 293 ? -86.086 -25.888 194.581 1.00 28.50 293 GLY A C 1
ATOM 2487 O O . GLY A 1 293 ? -85.693 -26.056 193.434 1.00 28.50 293 GLY A O 1
ATOM 2488 N N . ARG A 1 294 ? -85.303 -26.037 195.654 1.00 25.17 294 ARG A N 1
ATOM 2489 C CA . ARG A 1 294 ? -83.906 -26.507 195.765 1.00 25.17 294 ARG A CA 1
ATOM 2490 C C . ARG A 1 294 ? -83.494 -27.672 194.834 1.00 25.17 294 ARG A C 1
ATOM 2492 O O . ARG A 1 294 ? -84.175 -28.691 194.838 1.00 25.17 294 ARG A O 1
ATOM 2499 N N . LYS A 1 295 ? -82.256 -27.637 194.300 1.00 24.61 295 LYS A N 1
ATOM 2500 C CA . LYS A 1 295 ? -81.127 -28.553 194.649 1.00 24.61 295 LYS A CA 1
ATOM 2501 C C . LYS A 1 295 ? -79.859 -28.307 193.793 1.00 24.61 295 LYS A C 1
ATOM 2503 O O . LYS A 1 295 ? -79.967 -28.222 192.583 1.00 24.61 295 LYS A O 1
ATOM 2508 N N . LYS A 1 296 ? -78.703 -28.281 194.492 1.00 25.31 296 LYS A N 1
ATOM 2509 C CA . LYS A 1 296 ? -77.299 -28.663 194.149 1.00 25.31 296 LYS A CA 1
ATOM 2510 C C . LYS A 1 296 ? -76.742 -28.295 192.753 1.00 25.31 296 LYS A C 1
ATOM 2512 O O . LYS A 1 296 ? -77.321 -28.641 191.747 1.00 25.31 296 LYS A O 1
ATOM 2517 N N . GLY A 1 297 ? -75.542 -27.742 192.592 1.00 25.08 297 GLY A N 1
ATOM 2518 C CA . GLY A 1 297 ? -74.464 -27.448 193.527 1.00 25.08 297 GLY A CA 1
ATOM 2519 C C . GLY A 1 297 ? -73.175 -27.112 192.753 1.00 25.08 297 GLY A C 1
ATOM 2520 O O . GLY A 1 297 ? -72.890 -27.749 191.752 1.00 25.08 297 GLY A O 1
ATOM 2521 N N . ARG A 1 298 ? -72.430 -26.136 193.287 1.00 24.48 298 ARG A N 1
ATOM 2522 C CA . ARG A 1 298 ? -70.959 -26.070 193.444 1.00 24.48 298 ARG A CA 1
ATOM 2523 C C . ARG A 1 298 ? -70.006 -26.152 192.219 1.00 24.48 298 ARG A C 1
ATOM 2525 O O . ARG A 1 298 ? -70.062 -27.094 191.444 1.00 24.48 298 ARG A O 1
ATOM 2532 N N . LYS A 1 299 ? -68.977 -25.283 192.300 1.00 25.98 299 LYS A N 1
ATOM 2533 C CA . LYS A 1 299 ? -67.618 -25.339 191.696 1.00 25.98 299 LYS A CA 1
ATOM 2534 C C . LYS A 1 299 ? -67.504 -24.857 190.248 1.00 25.98 299 LYS A C 1
ATOM 2536 O O . LYS A 1 299 ? -68.442 -24.997 189.490 1.00 25.98 299 LYS A O 1
ATOM 2541 N N . GLU A 1 300 ? -66.394 -24.310 189.754 1.00 26.45 300 GLU A N 1
ATOM 2542 C CA . GLU A 1 300 ? -65.141 -23.694 190.233 1.00 26.45 300 GLU A CA 1
ATOM 2543 C C . GLU A 1 300 ? -64.630 -22.973 188.956 1.00 26.45 300 GLU A C 1
ATOM 2545 O O . GLU A 1 300 ? -64.886 -23.428 187.846 1.00 26.45 300 GLU A O 1
ATOM 2550 N N . LYS A 1 301 ? -64.212 -21.706 189.021 1.00 26.73 301 LYS A N 1
ATOM 2551 C CA . LYS A 1 301 ? -62.811 -21.263 188.893 1.00 26.73 301 LYS A CA 1
ATOM 2552 C C . LYS A 1 301 ? -61.945 -21.949 187.812 1.00 26.73 301 LYS A C 1
ATOM 2554 O O . LYS A 1 301 ? -61.815 -23.160 187.774 1.00 26.73 301 LYS A O 1
ATOM 2559 N N . GLU A 1 302 ? -61.234 -21.066 187.099 1.00 27.11 302 GLU A N 1
ATOM 2560 C CA . GLU A 1 302 ? -59.959 -21.247 186.384 1.00 27.11 302 GLU A CA 1
ATOM 2561 C C . GLU A 1 302 ? -59.955 -21.645 184.898 1.00 27.11 302 GLU A C 1
ATOM 2563 O O . GLU A 1 302 ? -60.349 -22.724 184.487 1.00 27.11 302 GLU A O 1
ATOM 2568 N N . GLY A 1 303 ? -59.324 -20.765 184.109 1.00 26.41 303 GLY A N 1
ATOM 2569 C CA . GLY A 1 303 ? -57.986 -21.097 183.626 1.00 26.41 303 GLY A CA 1
ATOM 2570 C C . GLY A 1 303 ? -57.854 -21.595 182.188 1.00 26.41 303 GLY A C 1
ATOM 2571 O O . GLY A 1 303 ? -57.970 -22.776 181.924 1.00 26.41 303 GLY A O 1
ATOM 2572 N N . ARG A 1 304 ? -57.347 -20.682 181.346 1.00 26.52 304 ARG A N 1
ATOM 2573 C CA . ARG A 1 304 ? -56.167 -20.871 180.478 1.00 26.52 304 ARG A CA 1
ATOM 2574 C C . ARG A 1 304 ? -56.195 -21.922 179.346 1.00 26.52 304 ARG A C 1
ATOM 2576 O O . ARG A 1 304 ? -56.507 -23.085 179.523 1.00 26.52 304 ARG A O 1
ATOM 2583 N N . LYS A 1 305 ? -55.512 -21.488 178.277 1.00 26.27 305 LYS A N 1
ATOM 2584 C CA . LYS A 1 305 ? -54.732 -22.257 177.290 1.00 26.27 305 LYS A CA 1
ATOM 2585 C C . LYS A 1 305 ? -55.480 -22.892 176.121 1.00 26.27 305 LYS A C 1
ATOM 2587 O O . LYS A 1 305 ? -56.479 -23.573 176.263 1.00 26.27 305 LYS A O 1
ATOM 2592 N N . GLY A 1 306 ? -54.786 -22.784 174.992 1.00 27.98 306 GLY A N 1
ATOM 2593 C CA . GLY A 1 306 ? -54.676 -23.874 174.037 1.00 27.98 306 GLY A CA 1
ATOM 2594 C C . GLY A 1 306 ? -55.563 -23.660 172.828 1.00 27.98 306 GLY A C 1
ATOM 2595 O O . GLY A 1 306 ? -56.771 -23.721 172.948 1.00 27.98 306 GLY A O 1
ATOM 2596 N N . GLU A 1 307 ? -55.024 -23.236 171.684 1.00 28.94 307 GLU A N 1
ATOM 2597 C CA . GLU A 1 307 ? -54.344 -24.138 170.737 1.00 28.94 307 GLU A CA 1
ATOM 2598 C C . GLU A 1 307 ? -55.343 -25.110 170.090 1.00 28.94 307 GLU A C 1
ATOM 2600 O O . GLU A 1 307 ? -56.141 -25.734 170.761 1.00 28.94 307 GLU A O 1
ATOM 2605 N N . LYS A 1 308 ? -55.357 -25.356 168.787 1.00 28.88 308 LYS A N 1
ATOM 2606 C CA . LYS A 1 308 ? -54.374 -25.163 167.722 1.00 28.88 308 LYS A CA 1
ATOM 2607 C C . LYS A 1 308 ? -55.096 -25.583 166.437 1.00 28.88 308 LYS A C 1
ATOM 2609 O O . LYS A 1 308 ? -55.940 -26.468 166.460 1.00 28.88 308 LYS A O 1
ATOM 2614 N N . GLY A 1 309 ? -54.573 -25.112 165.312 1.00 27.92 309 GLY A N 1
ATOM 2615 C CA . GLY A 1 309 ? -54.162 -26.084 164.299 1.00 27.92 309 GLY A CA 1
ATOM 2616 C C . GLY A 1 309 ? -54.967 -26.120 163.009 1.00 27.92 309 GLY A C 1
ATOM 2617 O O . GLY A 1 309 ? -56.053 -26.673 162.943 1.00 27.92 309 GLY A O 1
ATOM 2618 N N . GLY A 1 310 ? -54.314 -25.638 161.949 1.00 31.09 310 GLY A N 1
ATOM 2619 C CA . GLY A 1 310 ? -54.665 -25.909 160.556 1.00 31.09 310 GLY A CA 1
ATOM 2620 C C . GLY A 1 310 ? -54.344 -24.724 159.644 1.00 31.09 310 GLY A C 1
ATOM 2621 O O . GLY A 1 310 ? -55.261 -24.061 159.190 1.00 31.09 310 GLY A O 1
ATOM 2622 N N . ARG A 1 311 ? -53.090 -24.231 159.574 1.00 30.02 311 ARG A N 1
ATOM 2623 C CA . ARG A 1 3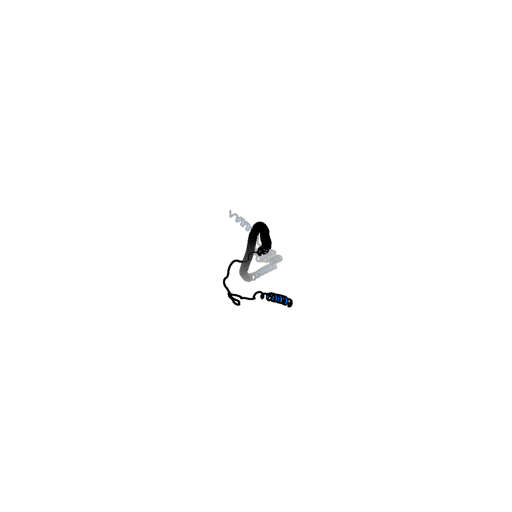11 ? -52.026 -24.647 158.611 1.00 30.02 311 ARG A CA 1
ATOM 2624 C C . ARG A 1 311 ? -52.488 -24.516 157.144 1.00 30.02 311 ARG A C 1
ATOM 2626 O O . ARG A 1 311 ? -53.534 -25.030 156.809 1.00 30.02 311 ARG A O 1
ATOM 2633 N N . LYS A 1 312 ? -51.748 -23.979 156.166 1.00 31.80 312 LYS A N 1
ATOM 2634 C CA . LYS A 1 312 ? -50.345 -23.530 155.985 1.00 31.80 312 LYS A CA 1
ATOM 2635 C C . LYS A 1 312 ? -50.278 -23.046 154.513 1.00 31.80 312 LYS A C 1
ATOM 2637 O O . LYS A 1 312 ? -50.815 -23.742 153.664 1.00 31.80 312 LYS A O 1
ATOM 2642 N N . ARG A 1 313 ? -49.767 -21.855 154.171 1.00 29.98 313 ARG A N 1
ATOM 2643 C CA . ARG A 1 313 ? -48.473 -21.527 153.488 1.00 29.98 313 ARG A CA 1
ATOM 2644 C C . ARG A 1 313 ? -48.761 -20.171 152.800 1.00 29.98 313 ARG A C 1
ATOM 2646 O O . ARG A 1 313 ? -49.806 -20.070 152.177 1.00 29.98 313 ARG A O 1
ATOM 2653 N N . LYS A 1 314 ? -48.070 -19.029 152.934 1.00 31.80 314 LYS A N 1
ATOM 2654 C CA . LYS A 1 314 ? -46.645 -18.649 153.034 1.00 31.80 314 LYS A CA 1
ATOM 2655 C C . LYS A 1 314 ? -45.751 -19.284 151.963 1.00 31.80 314 LYS A C 1
ATOM 2657 O O . LYS A 1 314 ? -45.434 -20.455 152.094 1.00 31.80 314 LYS A O 1
ATOM 2662 N N . GLU A 1 315 ? -45.369 -18.430 151.000 1.00 32.91 315 GLU A N 1
ATOM 2663 C CA . GLU A 1 315 ? -44.243 -18.418 150.029 1.00 32.91 315 GLU A CA 1
ATOM 2664 C C . GLU A 1 315 ? -44.775 -17.978 148.645 1.00 32.91 315 GLU A C 1
ATOM 2666 O O . GLU A 1 315 ? -45.780 -18.496 148.194 1.00 32.91 315 GLU A O 1
ATOM 2671 N N . GLY A 1 316 ? -44.238 -16.997 147.916 1.00 32.91 316 GLY A N 1
ATOM 2672 C CA . GLY A 1 316 ? -43.079 -16.153 148.140 1.00 32.91 316 GLY A CA 1
ATOM 2673 C C . GLY A 1 316 ? -43.001 -14.992 147.131 1.00 32.91 316 GLY A C 1
ATOM 2674 O O . GLY A 1 316 ? -43.543 -15.046 146.036 1.00 32.91 316 GLY A O 1
ATOM 2675 N N . ARG A 1 317 ? -42.292 -13.951 147.590 1.00 33.00 317 ARG A N 1
ATOM 2676 C CA . ARG A 1 317 ? -41.344 -13.059 146.887 1.00 33.00 317 ARG A CA 1
ATOM 2677 C C . ARG A 1 317 ? -41.831 -12.268 145.660 1.00 33.00 317 ARG A C 1
ATOM 2679 O O . ARG A 1 317 ? -42.188 -12.785 144.620 1.00 33.00 317 ARG A O 1
ATOM 2686 N N . LYS A 1 318 ? -41.826 -10.932 145.748 1.00 39.03 318 LYS A N 1
ATOM 2687 C CA . LYS A 1 318 ? -40.624 -10.081 145.567 1.00 39.03 318 LYS A CA 1
ATOM 2688 C C . LYS A 1 318 ? -39.896 -10.338 144.232 1.00 39.03 318 LYS A C 1
ATOM 2690 O O . LYS A 1 318 ? -38.692 -10.552 144.264 1.00 39.03 318 LYS A O 1
ATOM 2695 N N . GLU A 1 319 ? -40.565 -10.253 143.075 1.00 38.06 319 GLU A N 1
ATOM 2696 C CA . GLU A 1 319 ? -39.815 -10.302 141.804 1.00 38.06 319 GLU A CA 1
ATOM 2697 C C . GLU A 1 319 ? -40.427 -9.653 140.548 1.00 38.06 319 GLU A C 1
ATOM 2699 O O . GLU A 1 319 ? -40.133 -10.081 139.443 1.00 38.06 319 GLU A O 1
ATOM 2704 N N . GLU A 1 320 ? -41.185 -8.552 140.638 1.00 37.53 320 GLU A N 1
ATOM 2705 C CA . GLU A 1 320 ? -41.380 -7.739 139.411 1.00 37.53 320 GLU A CA 1
ATOM 2706 C C . GLU A 1 320 ? -41.509 -6.225 139.590 1.00 37.53 320 GLU A C 1
ATOM 2708 O O . GLU A 1 320 ? -41.530 -5.475 138.621 1.00 37.53 320 GLU A O 1
ATOM 2713 N N . ARG A 1 321 ? -41.383 -5.746 140.833 1.00 46.16 321 ARG A N 1
ATOM 2714 C CA . ARG A 1 321 ? -41.064 -4.340 141.141 1.00 46.16 321 ARG A CA 1
ATOM 2715 C C . ARG A 1 321 ? -39.544 -4.050 141.127 1.00 46.16 321 ARG A C 1
ATOM 2717 O O . ARG A 1 321 ? -39.112 -2.991 141.538 1.00 46.16 321 ARG A O 1
ATOM 2724 N N . LYS A 1 322 ? -38.720 -4.988 140.622 1.00 48.25 322 LYS A N 1
ATOM 2725 C CA . LYS A 1 322 ? -37.269 -4.828 140.330 1.00 48.25 322 LYS A CA 1
ATOM 2726 C C . LYS A 1 322 ? -36.929 -4.810 138.822 1.00 48.25 322 LYS A C 1
ATOM 2728 O O . LYS A 1 322 ? -35.762 -4.652 138.468 1.00 48.25 322 LYS A O 1
ATOM 2733 N N . LYS A 1 323 ? -37.930 -4.940 137.934 1.00 44.41 323 LYS A N 1
ATOM 2734 C CA . LYS A 1 323 ? -37.818 -4.584 136.499 1.00 44.41 323 LYS A CA 1
ATOM 2735 C C . LYS A 1 323 ? -38.157 -3.106 136.238 1.00 44.41 323 LYS A C 1
ATOM 2737 O O . LYS A 1 323 ? -37.924 -2.612 135.137 1.00 44.41 323 LYS A O 1
ATOM 2742 N N . GLU A 1 324 ? -38.605 -2.407 137.283 1.00 52.16 324 GLU A N 1
ATOM 2743 C CA . GLU A 1 324 ? -38.367 -0.982 137.511 1.00 52.16 324 GLU A CA 1
ATOM 2744 C C . GLU A 1 324 ? -36.873 -0.661 137.322 1.00 52.16 324 GLU A C 1
ATOM 2746 O O . GLU A 1 324 ? -35.985 -1.465 137.630 1.00 52.16 324 GLU A O 1
ATOM 2751 N N . ARG A 1 325 ? -36.591 0.565 136.887 1.00 53.97 325 ARG A N 1
ATOM 2752 C CA . ARG A 1 325 ? -35.331 1.279 137.146 1.00 53.97 325 ARG A CA 1
ATOM 2753 C C . ARG A 1 325 ? -34.078 0.824 136.389 1.00 53.97 325 ARG A C 1
ATOM 2755 O O . ARG A 1 325 ? -33.215 1.664 136.148 1.00 53.97 325 ARG A O 1
ATOM 2762 N N . LYS A 1 326 ? -33.950 -0.429 135.923 1.00 52.47 326 LYS A N 1
ATOM 2763 C CA . LYS A 1 326 ? -32.783 -0.865 135.109 1.00 52.47 326 LYS A CA 1
ATOM 2764 C C . LYS A 1 326 ? -32.933 -0.650 133.595 1.00 52.47 326 LYS A C 1
ATOM 2766 O O . LYS A 1 326 ? -31.916 -0.489 132.921 1.00 52.47 326 LYS A O 1
ATOM 2771 N N . LYS A 1 327 ? -34.154 -0.622 133.039 1.00 52.72 327 LYS A N 1
ATOM 2772 C CA . LYS A 1 327 ? -34.378 -0.286 131.612 1.00 52.72 327 LYS A CA 1
ATOM 2773 C C . LYS A 1 327 ? -34.503 1.224 131.367 1.00 52.72 327 LYS A C 1
ATOM 2775 O O . LYS A 1 327 ? -34.053 1.678 130.319 1.00 52.72 327 LYS A O 1
ATOM 2780 N N . GLU A 1 328 ? -34.986 1.986 132.350 1.00 57.00 328 GLU A N 1
ATOM 2781 C CA . GLU A 1 328 ? -34.953 3.459 132.342 1.00 57.00 328 GLU A CA 1
ATOM 2782 C C . GLU A 1 328 ? -33.510 3.990 132.422 1.00 57.00 328 GLU A C 1
ATOM 2784 O O . GLU A 1 328 ? -33.068 4.668 131.498 1.00 57.00 328 GLU A O 1
ATOM 2789 N N . ARG A 1 329 ? -32.681 3.518 133.370 1.00 60.62 329 ARG A N 1
ATOM 2790 C CA . ARG A 1 329 ? -31.269 3.954 133.486 1.00 60.62 329 ARG A CA 1
ATOM 2791 C C . ARG A 1 329 ? -30.345 3.557 132.318 1.00 60.62 329 ARG A C 1
ATOM 2793 O O . ARG A 1 329 ? -29.266 4.124 132.177 1.00 60.62 329 ARG A O 1
ATOM 2800 N N . LYS A 1 330 ? -30.722 2.582 131.474 1.00 58.78 330 LYS A N 1
ATOM 2801 C CA . LYS A 1 330 ? -29.919 2.143 130.304 1.00 58.78 330 LYS A CA 1
ATOM 2802 C C . LYS A 1 330 ? -30.273 2.854 128.992 1.00 58.78 330 LYS A C 1
ATOM 2804 O O . LYS A 1 330 ? -29.485 2.762 128.052 1.00 58.78 330 LYS A O 1
ATOM 2809 N N . LYS A 1 331 ? -31.418 3.540 128.894 1.00 58.72 331 LYS A N 1
ATOM 2810 C CA . LYS A 1 331 ? -31.758 4.349 127.708 1.00 58.72 331 LYS A CA 1
ATOM 2811 C C . LYS A 1 331 ? -31.395 5.824 127.888 1.00 58.72 331 LYS A C 1
ATOM 2813 O O . LYS A 1 331 ? -30.932 6.410 126.916 1.00 58.72 331 LYS A O 1
ATOM 2818 N N . GLU A 1 332 ? -31.473 6.372 129.102 1.00 63.59 332 GLU A N 1
ATOM 2819 C CA . GLU A 1 332 ? -30.935 7.714 129.404 1.00 63.59 332 GLU A CA 1
ATOM 2820 C C . GLU A 1 332 ? -29.414 7.770 129.212 1.00 63.59 332 GLU A C 1
ATOM 2822 O O . GLU A 1 332 ? -28.941 8.553 128.395 1.00 63.59 332 GLU A O 1
ATOM 2827 N N . ARG A 1 333 ? -28.660 6.795 129.749 1.00 64.25 333 ARG A N 1
ATOM 2828 C CA . ARG A 1 333 ? -27.201 6.679 129.516 1.00 64.25 333 ARG A CA 1
ATOM 2829 C C . ARG A 1 333 ? -26.787 6.473 128.047 1.00 64.25 333 ARG A C 1
ATOM 2831 O O . ARG A 1 333 ? -25.619 6.651 127.714 1.00 64.25 333 ARG A O 1
ATOM 2838 N N . LYS A 1 334 ? -27.710 6.062 127.161 1.00 59.50 334 LYS A N 1
ATOM 2839 C CA . LYS A 1 334 ? -27.474 5.936 125.706 1.00 59.50 334 LYS A CA 1
ATOM 2840 C C . LYS A 1 334 ? -27.865 7.190 124.919 1.00 59.50 334 LYS A C 1
ATOM 2842 O O . LYS A 1 334 ? -27.401 7.335 123.793 1.00 59.50 334 LYS A O 1
ATOM 2847 N N . LYS A 1 335 ? -28.695 8.071 125.482 1.00 59.66 335 LYS A N 1
ATOM 2848 C CA . LYS A 1 335 ? -28.982 9.389 124.903 1.00 59.66 335 LYS A CA 1
ATOM 2849 C C . LYS A 1 335 ? -27.911 10.404 125.307 1.00 59.66 335 LYS A C 1
ATOM 2851 O O . LYS A 1 335 ? -27.418 11.098 124.433 1.00 59.66 335 LYS A O 1
ATOM 2856 N N . GLU A 1 336 ? -27.445 10.365 126.555 1.00 57.09 336 GLU A N 1
ATOM 2857 C CA . GLU A 1 336 ? -26.380 11.254 127.059 1.00 57.09 336 GLU A CA 1
ATOM 2858 C C . GLU A 1 336 ? -24.996 10.964 126.447 1.00 57.09 336 GLU A C 1
ATOM 2860 O O . GLU A 1 336 ? -24.194 11.872 126.268 1.00 57.09 336 GLU A O 1
ATOM 2865 N N . ARG A 1 337 ? -24.718 9.715 126.033 1.00 61.09 337 ARG A N 1
ATOM 2866 C CA . ARG A 1 337 ? -23.473 9.348 125.322 1.00 61.09 337 ARG A CA 1
ATOM 2867 C C . ARG A 1 337 ? -23.477 9.640 123.816 1.00 61.09 337 ARG A C 1
ATOM 2869 O O . ARG A 1 337 ? -22.448 9.455 123.178 1.00 61.09 337 ARG A O 1
ATOM 2876 N N . LYS A 1 338 ? -24.605 10.059 123.231 1.00 53.94 338 LYS A N 1
ATOM 2877 C CA . LYS A 1 338 ? -24.682 10.432 121.803 1.00 53.94 338 LYS A CA 1
ATOM 2878 C C . LYS A 1 338 ? -24.724 11.949 121.579 1.00 53.94 338 LYS A C 1
ATOM 2880 O O . LYS A 1 338 ? -24.705 12.383 120.439 1.00 53.94 338 LYS A O 1
ATOM 2885 N N . THR A 1 339 ? -24.726 12.721 122.663 1.00 59.12 339 THR A N 1
ATOM 2886 C CA . THR A 1 339 ? -24.580 14.184 122.707 1.00 59.12 339 THR A CA 1
ATOM 2887 C C . THR A 1 339 ? -23.154 14.626 123.071 1.00 59.12 339 THR A C 1
ATOM 2889 O O . THR A 1 339 ? -22.959 15.758 123.487 1.00 59.12 339 THR A O 1
ATOM 2892 N N . GLN A 1 340 ? -22.156 13.739 122.947 1.00 53.62 340 GLN A N 1
ATOM 2893 C CA . GLN A 1 340 ? -20.745 14.049 123.233 1.00 53.62 340 GLN A CA 1
ATOM 2894 C C . GLN A 1 340 ? -19.739 13.409 122.249 1.00 53.62 340 GLN A C 1
ATOM 2896 O O . GLN A 1 340 ? -18.578 13.256 122.604 1.00 53.62 340 GLN A O 1
ATOM 2901 N N . TRP A 1 341 ? -20.145 13.028 121.027 1.00 54.34 341 TRP A N 1
ATOM 2902 C CA . TRP A 1 341 ? -19.199 12.578 119.974 1.00 54.34 341 TRP A CA 1
ATOM 2903 C C . TRP A 1 341 ? -19.642 12.889 118.524 1.00 54.34 341 TRP A C 1
ATOM 2905 O O . TRP A 1 341 ? -19.305 12.166 117.589 1.00 54.34 341 TRP A O 1
ATOM 2915 N N . LEU A 1 342 ? -20.401 13.974 118.364 1.00 45.22 342 LEU A N 1
ATOM 2916 C CA . LEU A 1 342 ? -20.534 14.852 117.191 1.00 45.22 342 LEU A CA 1
ATOM 2917 C C . LEU A 1 342 ? -20.826 16.246 117.752 1.00 45.22 342 LEU A C 1
ATOM 2919 O O . LEU A 1 342 ? -20.380 17.223 117.121 1.00 45.22 342 LEU A O 1
#

Radius of gyration: 112.41 Å; chains: 1; bounding box: 156×52×299 Å